Protein AF-0000000082934438 (afdb_homodimer)

pLDDT: mean 98.43, std 0.91, range [89.38, 98.94]

Solvent-accessible surface area (backbone atoms only — not comparable to full-atom values): 17931 Å² total; per-residue (Å²): 125,79,84,50,69,68,52,50,51,49,36,46,19,48,25,36,24,25,22,37,46,21,51,49,24,44,55,50,11,54,51,17,38,75,73,69,19,54,49,46,12,38,50,27,40,47,52,17,48,26,26,46,31,38,20,51,44,31,48,57,46,36,24,80,57,62,50,77,43,79,33,57,20,59,45,75,43,48,63,66,53,58,50,53,42,28,49,50,50,28,54,54,26,46,45,38,47,74,49,48,32,55,50,49,27,52,49,14,55,74,69,66,34,63,63,54,27,50,41,35,48,32,38,34,60,23,31,52,48,51,28,51,51,33,48,54,34,28,57,27,40,73,71,75,34,56,40,91,74,75,30,42,30,31,35,71,78,39,16,43,65,37,67,65,59,71,50,72,48,38,90,85,80,56,51,54,44,86,64,41,44,76,39,114,124,76,84,50,69,68,52,51,51,48,37,46,19,48,25,35,24,24,21,38,46,20,52,49,24,44,56,51,12,52,50,17,37,74,72,70,19,54,49,47,13,38,48,25,40,47,53,18,49,26,25,45,31,38,20,50,45,31,47,57,48,35,24,81,58,61,50,76,41,80,31,57,18,57,46,76,44,46,62,65,53,56,50,54,43,30,49,50,52,28,52,53,26,45,44,37,46,74,49,48,30,56,51,50,27,50,50,14,55,75,70,66,34,64,62,53,27,50,41,34,48,31,37,36,61,22,31,53,47,49,26,51,52,33,48,52,35,28,57,27,41,73,71,75,35,56,40,90,72,74,32,42,29,30,35,71,80,40,17,43,66,38,65,65,60,72,51,70,48,39,89,83,80,57,51,54,44,86,62,41,44,79,39,114

Structure (mmCIF, N/CA/C/O backbone):
data_AF-0000000082934438-model_v1
#
loop_
_entity.id
_entity.type
_entity.pdbx_description
1 polymer Rubrerythrin-2
#
loop_
_atom_site.group_PDB
_atom_site.id
_atom_site.type_symbol
_atom_site.label_atom_id
_atom_site.label_alt_id
_atom_site.label_comp_id
_atom_site.label_asym_id
_atom_site.label_entity_id
_atom_site.label_seq_id
_atom_site.pdbx_PDB_ins_code
_atom_site.Cartn_x
_atom_site.Cartn_y
_atom_site.Cartn_z
_atom_site.occupancy
_atom_site.B_iso_or_equiv
_atom_site.auth_seq_id
_atom_site.auth_comp_id
_atom_site.auth_asym_id
_atom_site.auth_atom_id
_atom_site.pdbx_PDB_model_num
ATOM 1 N N . MET A 1 1 ? -19.453 -9.867 -11.492 1 89.38 1 MET A N 1
ATOM 2 C CA . MET A 1 1 ? -18.281 -9.461 -12.242 1 89.38 1 MET A CA 1
ATOM 3 C C . MET A 1 1 ? -18.469 -8.086 -12.875 1 89.38 1 MET A C 1
ATOM 5 O O . MET A 1 1 ? -19.578 -7.75 -13.305 1 89.38 1 MET A O 1
ATOM 9 N N . VAL A 1 2 ? -17.406 -7.305 -12.852 1 97.56 2 VAL A N 1
ATOM 10 C CA . VAL A 1 2 ? -17.438 -5.98 -13.461 1 97.56 2 VAL A CA 1
ATOM 11 C C . VAL A 1 2 ? -17.5 -6.117 -14.984 1 97.56 2 VAL A C 1
ATOM 13 O O . VAL A 1 2 ? -16.672 -6.801 -15.586 1 97.56 2 VAL A O 1
ATOM 16 N N . LYS A 1 3 ? -18.438 -5.469 -15.609 1 97.5 3 LYS A N 1
ATOM 17 C CA . LYS A 1 3 ? -18.688 -5.66 -17.031 1 97.5 3 LYS A CA 1
ATOM 18 C C . LYS A 1 3 ? -18.281 -4.434 -17.828 1 97.5 3 LYS A C 1
ATOM 20 O O . LYS A 1 3 ? -18.047 -4.523 -19.047 1 97.5 3 LYS A O 1
ATOM 25 N N . ASN A 1 4 ? -18.188 -3.258 -17.188 1 98.25 4 ASN A N 1
ATOM 26 C CA . ASN A 1 4 ? -17.969 -2.008 -17.906 1 98.25 4 ASN A CA 1
ATOM 27 C C . ASN A 1 4 ? -16.531 -1.521 -17.734 1 98.25 4 ASN A C 1
ATOM 29 O O . ASN A 1 4 ? -16.031 -1.422 -16.625 1 98.25 4 ASN A O 1
ATOM 33 N N . ALA A 1 5 ? -15.93 -1.15 -18.859 1 97.62 5 ALA A N 1
ATOM 34 C CA . ALA A 1 5 ? -14.516 -0.801 -18.891 1 97.62 5 ALA A CA 1
ATOM 35 C C . ALA A 1 5 ? -14.234 0.424 -18.031 1 97.62 5 ALA A C 1
ATOM 37 O O . ALA A 1 5 ? -13.203 0.493 -17.359 1 97.62 5 ALA A O 1
ATOM 38 N N . MET A 1 6 ? -15.062 1.388 -18.109 1 98.19 6 MET A N 1
ATOM 39 C CA . MET A 1 6 ? -14.805 2.625 -17.375 1 98.19 6 MET A CA 1
ATOM 40 C C . MET A 1 6 ? -14.867 2.385 -15.875 1 98.19 6 MET A C 1
ATOM 42 O O . MET A 1 6 ? -14.039 2.914 -15.133 1 98.19 6 MET A O 1
ATOM 46 N N . THR A 1 7 ? -15.844 1.594 -15.414 1 98.75 7 THR A N 1
ATOM 47 C CA . THR A 1 7 ? -15.906 1.259 -13.992 1 98.75 7 THR A CA 1
ATOM 48 C C . THR A 1 7 ? -14.688 0.447 -13.578 1 98.75 7 THR A C 1
ATOM 50 O O . THR A 1 7 ? -14.133 0.653 -12.492 1 98.75 7 THR A O 1
ATOM 53 N N . ALA A 1 8 ? -14.242 -0.443 -14.438 1 98.75 8 ALA A N 1
ATOM 54 C CA . ALA A 1 8 ? -13.047 -1.219 -14.141 1 98.75 8 ALA A CA 1
ATOM 55 C C . ALA A 1 8 ? -11.828 -0.308 -13.984 1 98.75 8 ALA A C 1
ATOM 57 O O . ALA A 1 8 ? -11.016 -0.497 -13.07 1 98.75 8 ALA A O 1
ATOM 58 N N . ASP A 1 9 ? -11.711 0.659 -14.836 1 98.62 9 ASP A N 1
ATOM 59 C CA . ASP A 1 9 ? -10.602 1.609 -14.773 1 98.62 9 ASP A CA 1
ATOM 60 C C . ASP A 1 9 ? -10.641 2.41 -13.477 1 98.62 9 ASP A C 1
ATOM 62 O O . ASP A 1 9 ? -9.602 2.656 -12.859 1 98.62 9 ASP A O 1
ATOM 66 N N . PHE A 1 10 ? -11.844 2.811 -13.094 1 98.81 10 PHE A N 1
ATOM 67 C CA . PHE A 1 10 ? -11.977 3.602 -11.875 1 98.81 10 PHE A CA 1
ATOM 68 C C . PHE A 1 10 ? -11.664 2.762 -10.641 1 98.81 10 PHE A C 1
ATOM 70 O O . PHE A 1 10 ? -11.094 3.262 -9.672 1 98.81 10 PHE A O 1
ATOM 77 N N . LEU A 1 11 ? -12.016 1.465 -10.664 1 98.94 11 LEU A N 1
ATOM 78 C CA . LEU A 1 11 ? -11.656 0.566 -9.578 1 98.94 11 LEU A CA 1
ATOM 79 C C . LEU A 1 11 ? -10.141 0.403 -9.484 1 98.94 11 LEU A C 1
ATOM 81 O O . LEU A 1 11 ? -9.578 0.408 -8.383 1 98.94 11 LEU A O 1
ATOM 85 N N . ARG A 1 12 ? -9.492 0.281 -10.609 1 98.88 12 ARG A N 1
ATOM 86 C CA . ARG A 1 12 ? -8.039 0.152 -10.609 1 98.88 12 ARG A CA 1
ATOM 87 C C . ARG A 1 12 ? -7.375 1.429 -10.109 1 98.88 12 ARG A C 1
ATOM 89 O O . ARG A 1 12 ? -6.422 1.373 -9.32 1 98.88 12 ARG A O 1
ATOM 96 N N . SER A 1 13 ? -7.867 2.549 -10.57 1 98.88 13 SER A N 1
ATOM 97 C CA . SER A 1 13 ? -7.336 3.828 -10.117 1 98.88 13 SER A CA 1
ATOM 98 C C . SER A 1 13 ? -7.516 4 -8.609 1 98.88 13 SER A C 1
ATOM 100 O O . SER A 1 13 ? -6.605 4.457 -7.922 1 98.88 13 SER A O 1
ATOM 102 N N . ALA A 1 14 ? -8.719 3.617 -8.148 1 98.88 14 ALA A N 1
ATOM 103 C CA . ALA A 1 14 ? -9 3.697 -6.715 1 98.88 14 ALA A CA 1
ATOM 104 C C . ALA A 1 14 ? -8.094 2.758 -5.926 1 98.88 14 ALA A C 1
ATOM 106 O O . ALA A 1 14 ? -7.602 3.119 -4.852 1 98.88 14 ALA A O 1
ATOM 107 N N . TYR A 1 15 ? -7.902 1.553 -6.414 1 98.94 15 TYR A N 1
ATOM 108 C CA . TYR A 1 15 ? -6.973 0.616 -5.793 1 98.94 15 TYR A CA 1
ATOM 109 C C . TYR A 1 15 ? -5.578 1.224 -5.68 1 98.94 15 TYR A C 1
ATOM 111 O O . TYR A 1 15 ? -4.945 1.146 -4.625 1 98.94 15 TYR A O 1
ATOM 119 N N . GLY A 1 16 ? -5.113 1.849 -6.754 1 98.88 16 GLY A N 1
ATOM 120 C CA . GLY A 1 16 ? -3.814 2.504 -6.75 1 98.88 16 GLY A CA 1
ATOM 121 C C . GLY A 1 16 ? -3.721 3.637 -5.746 1 98.88 16 GLY A C 1
ATOM 122 O O . GLY A 1 16 ? -2.771 3.699 -4.961 1 98.88 16 GLY A O 1
ATOM 123 N N . GLY A 1 17 ? -4.672 4.484 -5.777 1 98.75 17 GLY A N 1
ATOM 124 C CA . GLY A 1 17 ? -4.691 5.602 -4.848 1 98.75 17 GLY A CA 1
ATOM 125 C C . GLY A 1 17 ? -4.734 5.172 -3.395 1 98.75 17 GLY A C 1
ATOM 126 O O . GLY A 1 17 ? -3.99 5.691 -2.562 1 98.75 17 GLY A O 1
ATOM 127 N N . GLU A 1 18 ? -5.629 4.184 -3.105 1 98.88 18 GLU A N 1
ATOM 128 C CA . GLU A 1 18 ? -5.742 3.684 -1.738 1 98.88 18 GLU A CA 1
ATOM 129 C C . GLU A 1 18 ? -4.449 3.02 -1.283 1 98.88 18 GLU A C 1
ATOM 131 O O . GLU A 1 18 ? -4.062 3.131 -0.118 1 98.88 18 GLU A O 1
ATOM 136 N N . SER A 1 19 ? -3.801 2.305 -2.176 1 98.88 19 SER A N 1
ATOM 137 C CA . SER A 1 19 ? -2.535 1.653 -1.856 1 98.88 19 SER A CA 1
ATOM 138 C C . SER A 1 19 ? -1.458 2.678 -1.51 1 98.88 19 SER A C 1
ATOM 140 O O . SER A 1 19 ? -0.72 2.504 -0.538 1 98.88 19 SER A O 1
ATOM 142 N N . MET A 1 20 ? -1.37 3.727 -2.289 1 98.88 20 MET A N 1
ATOM 143 C CA . MET A 1 20 ? -0.376 4.766 -2.039 1 98.88 20 MET A CA 1
ATOM 144 C C . MET A 1 20 ? -0.68 5.508 -0.742 1 98.88 20 MET A C 1
ATOM 146 O O . MET A 1 20 ? 0.234 5.867 0.003 1 98.88 20 MET A O 1
ATOM 150 N N . ALA A 1 21 ? -1.979 5.75 -0.505 1 98.88 21 ALA A N 1
ATOM 151 C CA . ALA A 1 21 ? -2.361 6.422 0.736 1 98.88 21 ALA A CA 1
ATOM 152 C C . ALA A 1 21 ? -2.002 5.57 1.95 1 98.88 21 ALA A C 1
ATOM 154 O O . ALA A 1 21 ? -1.511 6.09 2.955 1 98.88 21 ALA A O 1
ATOM 155 N N . HIS A 1 22 ? -2.295 4.312 1.865 1 98.81 22 HIS A N 1
ATOM 156 C CA . HIS A 1 22 ? -1.93 3.387 2.932 1 98.81 22 HIS A CA 1
ATOM 157 C C . HIS A 1 22 ? -0.453 3.516 3.291 1 98.81 22 HIS A C 1
ATOM 159 O O . HIS A 1 22 ? -0.107 3.674 4.465 1 98.81 22 HIS A O 1
ATOM 165 N N . MET A 1 23 ? 0.393 3.52 2.326 1 98.69 23 MET A N 1
ATOM 166 C CA . MET A 1 23 ? 1.835 3.59 2.547 1 98.69 23 MET A CA 1
ATOM 167 C C . MET A 1 23 ? 2.23 4.945 3.121 1 98.69 23 MET A C 1
ATOM 169 O O . MET A 1 23 ? 3 5.02 4.082 1 98.69 23 MET A O 1
ATOM 173 N N . ARG A 1 24 ? 1.706 5.945 2.531 1 98.69 24 ARG A N 1
ATOM 174 C CA . ARG A 1 24 ? 2.021 7.309 2.951 1 98.69 24 ARG A CA 1
ATOM 175 C C . ARG A 1 24 ? 1.64 7.535 4.41 1 98.69 24 ARG A C 1
ATOM 177 O O . ARG A 1 24 ? 2.396 8.148 5.168 1 98.69 24 ARG A O 1
ATOM 184 N N . TYR A 1 25 ? 0.498 7.023 4.773 1 98.88 25 TYR A N 1
ATOM 185 C CA . TYR A 1 25 ? 0.015 7.234 6.133 1 98.88 25 TYR A CA 1
ATOM 186 C C . TYR A 1 25 ? 0.872 6.48 7.141 1 98.88 25 TYR A C 1
ATOM 188 O O . TYR A 1 25 ? 1.088 6.953 8.258 1 98.88 25 TYR A O 1
ATOM 196 N N . LEU A 1 26 ? 1.34 5.348 6.762 1 98.69 26 LEU A N 1
ATOM 197 C CA . LEU A 1 26 ? 2.264 4.63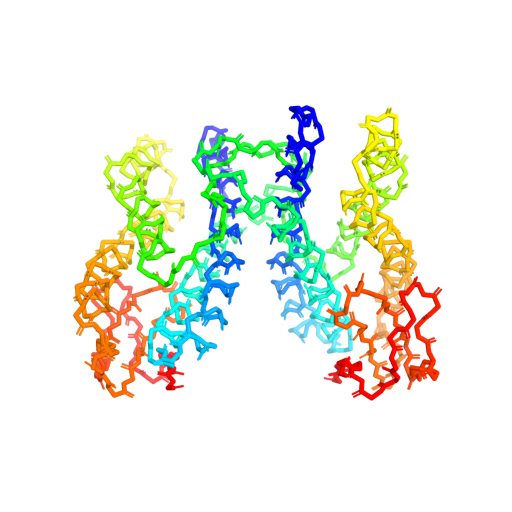7 7.641 1 98.69 26 LEU A CA 1
ATOM 198 C C . LEU A 1 26 ? 3.555 5.43 7.828 1 98.69 26 LEU A C 1
ATOM 200 O O . LEU A 1 26 ? 4.055 5.555 8.945 1 98.69 26 LEU A O 1
ATOM 204 N N . ILE A 1 27 ? 4.07 6.004 6.77 1 98.69 27 ILE A N 1
ATOM 205 C CA . ILE A 1 27 ? 5.309 6.773 6.801 1 98.69 27 ILE A CA 1
ATOM 206 C C . ILE A 1 27 ? 5.117 8.031 7.648 1 98.69 27 ILE A C 1
ATOM 208 O O . ILE A 1 27 ? 5.902 8.297 8.555 1 98.69 27 ILE A O 1
ATOM 212 N N . TRP A 1 28 ? 4.059 8.758 7.391 1 98.88 28 TRP A N 1
ATOM 213 C CA . TRP A 1 28 ? 3.779 9.992 8.117 1 98.88 28 TRP A CA 1
ATOM 214 C C . TRP A 1 28 ? 3.459 9.703 9.578 1 98.88 28 TRP A C 1
ATOM 216 O O . TRP A 1 28 ? 3.764 10.516 10.453 1 98.88 28 TRP A O 1
ATOM 226 N N . GLY A 1 29 ? 2.803 8.523 9.844 1 98.88 29 GLY A N 1
ATOM 227 C CA . GLY A 1 29 ? 2.559 8.117 11.219 1 98.88 29 GLY A CA 1
ATOM 228 C C . GLY A 1 29 ? 3.832 7.949 12.031 1 98.88 29 GLY A C 1
ATOM 229 O O . GLY A 1 29 ? 3.896 8.367 13.188 1 98.88 29 GLY A O 1
ATOM 230 N N . GLU A 1 30 ? 4.836 7.352 11.445 1 98.44 30 GLU A N 1
ATOM 231 C CA . GLU A 1 30 ? 6.121 7.188 12.117 1 98.44 30 GLU A CA 1
ATOM 232 C C . GLU A 1 30 ? 6.77 8.539 12.406 1 98.44 30 GLU A C 1
ATOM 234 O O . GLU A 1 30 ? 7.375 8.734 13.461 1 98.44 30 GLU A O 1
ATOM 239 N N . ILE A 1 31 ? 6.656 9.445 11.508 1 98.69 31 ILE A N 1
ATOM 240 C CA . ILE A 1 31 ? 7.195 10.789 11.688 1 98.69 31 ILE A CA 1
ATOM 241 C C . ILE A 1 31 ? 6.488 11.484 12.852 1 98.69 31 ILE A C 1
ATOM 243 O O . ILE A 1 31 ? 7.133 12.125 13.688 1 98.69 31 ILE A O 1
ATOM 247 N N . ALA A 1 32 ? 5.191 11.32 12.859 1 98.88 32 ALA A N 1
ATOM 248 C CA . ALA A 1 32 ? 4.426 11.922 13.945 1 98.88 32 ALA A CA 1
ATOM 249 C C . ALA A 1 32 ? 4.895 11.391 15.305 1 98.88 32 ALA A C 1
ATOM 251 O O . ALA A 1 32 ? 5.082 12.164 16.25 1 98.88 32 ALA A O 1
ATOM 252 N N . ARG A 1 33 ? 5.078 10.086 15.406 1 98.75 33 ARG A N 1
ATOM 253 C CA . ARG A 1 33 ? 5.57 9.5 16.641 1 98.75 33 ARG A CA 1
ATOM 254 C C . ARG A 1 33 ? 6.926 10.086 17.031 1 98.75 33 ARG A C 1
ATOM 256 O O . ARG A 1 33 ? 7.145 10.445 18.188 1 98.75 33 ARG A O 1
ATOM 263 N N . LYS A 1 34 ? 7.793 10.227 16.094 1 98.5 34 LYS A N 1
ATOM 264 C CA . LYS A 1 34 ? 9.141 10.734 16.344 1 98.5 34 LYS A CA 1
ATOM 265 C C . LYS A 1 34 ? 9.109 12.203 16.766 1 98.5 34 LYS A C 1
ATOM 267 O O . LYS A 1 34 ? 9.961 12.648 17.531 1 98.5 34 LYS A O 1
ATOM 272 N N . GLU A 1 35 ? 8.094 12.898 16.297 1 98.5 35 GLU A N 1
ATOM 273 C CA . GLU A 1 35 ? 8 14.328 16.578 1 98.5 35 GLU A CA 1
ATOM 274 C C . GLU A 1 35 ? 7.246 14.594 17.875 1 98.5 35 GLU A C 1
ATOM 276 O O . GLU A 1 35 ? 6.988 15.742 18.219 1 98.5 35 GLU A O 1
ATOM 281 N N . GLY A 1 36 ? 6.812 13.516 18.547 1 98.38 36 GLY A N 1
ATOM 282 C CA . GLY A 1 36 ? 6.207 13.68 19.859 1 98.38 36 GLY A CA 1
ATOM 283 C C . GLY A 1 36 ? 4.691 13.695 19.828 1 98.38 36 GLY A C 1
ATOM 284 O O . GLY A 1 36 ? 4.047 14.234 20.734 1 98.38 36 GLY A O 1
ATOM 285 N N . PHE A 1 37 ? 4.152 13.156 18.75 1 98.81 37 PHE A N 1
ATOM 286 C CA . PHE A 1 37 ? 2.707 13.031 18.609 1 98.81 37 PHE A CA 1
ATOM 287 C C . PHE A 1 37 ? 2.301 11.578 18.438 1 98.81 37 PHE A C 1
ATOM 289 O O . PHE A 1 37 ? 1.74 11.195 17.406 1 98.81 37 PHE A O 1
ATOM 296 N N . PRO A 1 38 ? 2.424 10.75 19.438 1 98.75 38 PRO A N 1
ATOM 297 C CA . PRO A 1 38 ? 2.17 9.312 19.281 1 98.75 38 PRO A CA 1
ATOM 298 C C . PRO A 1 38 ? 0.709 9.008 18.953 1 98.75 38 PRO A C 1
ATOM 300 O O . PRO A 1 38 ? 0.423 8.039 18.25 1 98.75 38 PRO A O 1
ATOM 303 N N . LYS A 1 39 ? -0.21 9.789 19.438 1 98.88 39 LYS A N 1
ATOM 304 C CA . LYS A 1 39 ? -1.616 9.547 19.125 1 98.88 39 LYS A CA 1
ATOM 305 C C . LYS A 1 39 ? -1.93 9.883 17.672 1 98.88 39 LYS A C 1
ATOM 307 O O . LYS A 1 39 ? -2.703 9.18 17.031 1 98.88 39 LYS A O 1
ATOM 312 N N . ILE A 1 40 ? -1.316 10.93 17.203 1 98.94 40 ILE A N 1
ATOM 313 C CA . ILE A 1 40 ? -1.479 11.258 15.781 1 98.94 40 ILE A CA 1
ATOM 314 C C . ILE A 1 40 ? -0.841 10.164 14.93 1 98.94 40 ILE A C 1
ATOM 316 O O . ILE A 1 40 ? -1.362 9.82 13.867 1 98.94 40 ILE A O 1
ATOM 320 N N . GLY A 1 41 ? 0.281 9.648 15.367 1 98.94 41 GLY A N 1
ATOM 321 C CA . GLY A 1 41 ? 0.849 8.484 14.703 1 98.94 41 GLY A CA 1
ATOM 322 C C . GLY A 1 41 ? -0.111 7.312 14.625 1 98.94 41 GLY A C 1
ATOM 323 O O . GLY A 1 41 ? -0.253 6.684 13.57 1 98.94 41 GLY A O 1
ATOM 324 N N . THR A 1 42 ? -0.802 7.062 15.719 1 98.88 42 THR A N 1
ATOM 325 C CA . THR A 1 42 ? -1.788 5.988 15.781 1 98.88 42 THR A CA 1
ATOM 326 C C . THR A 1 42 ? -2.949 6.262 14.828 1 98.88 42 THR A C 1
ATOM 328 O O . THR A 1 42 ? -3.461 5.348 14.18 1 98.88 42 THR A O 1
ATOM 331 N N . LEU A 1 43 ? -3.322 7.508 14.773 1 98.94 43 LEU A N 1
ATOM 332 C CA . LEU A 1 43 ? -4.398 7.879 13.867 1 98.94 43 LEU A CA 1
ATOM 333 C C . LEU A 1 43 ? -4.012 7.586 12.422 1 98.94 43 LEU A C 1
ATOM 335 O O . LEU A 1 43 ? -4.801 7.008 11.664 1 98.94 43 LEU A O 1
ATOM 339 N N . PHE A 1 44 ? -2.752 7.988 12.023 1 98.94 44 PHE A N 1
ATOM 340 C CA . PHE A 1 44 ? -2.25 7.707 10.68 1 98.94 44 PHE A CA 1
ATOM 341 C C . PHE A 1 44 ? -2.248 6.207 10.406 1 98.94 44 PHE A C 1
ATOM 343 O O . PHE A 1 44 ? -2.664 5.766 9.336 1 98.94 44 PHE A O 1
ATOM 350 N N . GLU A 1 45 ? -1.837 5.477 11.367 1 98.81 45 GLU A N 1
ATOM 351 C CA . GLU A 1 45 ? -1.787 4.027 11.219 1 98.81 45 GLU A CA 1
ATOM 352 C C . GLU A 1 45 ? -3.186 3.441 11.039 1 98.81 45 GLU A C 1
ATOM 354 O O . GLU A 1 45 ? -3.404 2.596 10.172 1 98.81 45 GLU A O 1
ATOM 359 N N . ALA A 1 46 ? -4.105 3.865 11.852 1 98.94 46 ALA A N 1
ATOM 360 C CA . ALA A 1 46 ? -5.477 3.365 11.805 1 98.94 46 ALA A CA 1
ATOM 361 C C . ALA A 1 46 ? -6.141 3.709 10.477 1 98.94 46 ALA A C 1
ATOM 363 O O . ALA A 1 46 ? -6.758 2.85 9.844 1 98.94 46 ALA A O 1
ATOM 364 N N . ILE A 1 47 ? -6.012 4.953 10.102 1 98.94 47 ILE A N 1
ATOM 365 C CA . ILE A 1 47 ? -6.613 5.359 8.836 1 98.94 47 ILE A CA 1
ATOM 366 C C . ILE A 1 47 ? -5.891 4.68 7.676 1 98.94 47 ILE A C 1
ATOM 368 O O . ILE A 1 47 ? -6.512 4.305 6.68 1 98.94 47 ILE A O 1
ATOM 372 N N . GLY A 1 48 ? -4.57 4.441 7.801 1 98.88 48 GLY A N 1
ATOM 373 C CA . GLY A 1 48 ? -3.875 3.596 6.84 1 98.88 48 GLY A CA 1
ATOM 374 C C . GLY A 1 48 ? -4.512 2.229 6.68 1 98.88 48 GLY A C 1
ATOM 375 O O . GLY A 1 48 ? -4.598 1.706 5.566 1 98.88 48 GLY A O 1
ATOM 376 N N . TYR A 1 49 ? -4.926 1.659 7.75 1 98.81 49 TYR A N 1
ATOM 377 C CA . TYR A 1 49 ? -5.613 0.376 7.691 1 98.81 49 TYR A CA 1
ATOM 378 C C . TYR A 1 49 ? -6.953 0.509 6.977 1 98.81 49 TYR A C 1
ATOM 380 O O . TYR A 1 49 ? -7.352 -0.383 6.223 1 98.81 49 TYR A O 1
ATOM 388 N N . ALA A 1 50 ? -7.664 1.574 7.273 1 98.88 50 ALA A N 1
ATOM 389 C CA . ALA A 1 50 ? -8.906 1.803 6.543 1 98.88 50 ALA A CA 1
ATOM 390 C C . ALA A 1 50 ? -8.656 1.86 5.039 1 98.88 50 ALA A C 1
ATOM 392 O O . ALA A 1 50 ? -9.461 1.353 4.25 1 98.88 50 ALA A O 1
ATOM 393 N N . GLU A 1 51 ? -7.52 2.512 4.613 1 98.94 51 GLU A N 1
ATOM 394 C CA . GLU A 1 51 ? -7.176 2.557 3.197 1 98.94 51 GLU A CA 1
ATOM 395 C C . GLU A 1 51 ? -6.902 1.159 2.648 1 98.94 51 GLU A C 1
ATOM 397 O O . GLU A 1 51 ? -7.203 0.871 1.49 1 98.94 51 GLU A O 1
ATOM 402 N N . TYR A 1 52 ? -6.273 0.342 3.424 1 98.75 52 TYR A N 1
ATOM 403 C CA . TYR A 1 52 ? -6.098 -1.054 3.037 1 98.75 52 TYR A CA 1
ATOM 404 C C . TYR A 1 52 ? -7.445 -1.729 2.807 1 98.75 52 TYR A C 1
ATOM 406 O O . TYR A 1 52 ? -7.613 -2.479 1.842 1 98.75 52 TYR A O 1
ATOM 414 N N . VAL A 1 53 ? -8.398 -1.521 3.699 1 98.88 53 VAL A N 1
ATOM 415 C CA . VAL A 1 53 ? -9.727 -2.102 3.568 1 98.88 53 VAL A CA 1
ATOM 416 C C . VAL A 1 53 ? -10.359 -1.657 2.252 1 98.88 53 VAL A C 1
ATOM 418 O O . VAL A 1 53 ? -10.938 -2.469 1.529 1 98.88 53 VAL A O 1
ATOM 421 N N . HIS A 1 54 ? -10.234 -0.379 1.93 1 98.94 54 HIS A N 1
ATOM 422 C CA . HIS A 1 54 ? -10.781 0.145 0.684 1 98.94 54 HIS A CA 1
ATOM 423 C C . HIS A 1 54 ? -10.125 -0.512 -0.526 1 98.94 54 HIS A C 1
ATOM 425 O O . HIS A 1 54 ? -10.812 -0.957 -1.446 1 98.94 54 HIS A O 1
ATOM 431 N N . ALA A 1 55 ? -8.82 -0.539 -0.498 1 98.88 55 ALA A N 1
ATOM 432 C CA . ALA A 1 55 ? -8.086 -1.154 -1.6 1 98.88 55 ALA A CA 1
ATOM 433 C C . ALA A 1 55 ? -8.484 -2.615 -1.779 1 98.88 55 ALA A C 1
ATOM 435 O O . ALA A 1 55 ? -8.68 -3.08 -2.906 1 98.88 55 ALA A O 1
ATOM 436 N N . ASN A 1 56 ? -8.586 -3.311 -0.662 1 98.75 56 ASN A N 1
ATOM 437 C CA . ASN A 1 56 ? -8.977 -4.715 -0.695 1 98.75 56 ASN A CA 1
ATOM 438 C C . ASN A 1 56 ? -10.359 -4.895 -1.316 1 98.75 56 ASN A C 1
ATOM 440 O O . ASN A 1 56 ? -10.578 -5.824 -2.094 1 98.75 56 ASN A O 1
ATOM 444 N N . ASN A 1 57 ? -11.32 -4.055 -0.928 1 98.81 57 ASN A N 1
ATOM 445 C CA . ASN A 1 57 ? -12.664 -4.109 -1.503 1 98.81 57 ASN A CA 1
ATOM 446 C C . ASN A 1 57 ? -12.633 -3.906 -3.016 1 98.81 57 ASN A C 1
ATOM 448 O O . ASN A 1 57 ? -13.273 -4.652 -3.758 1 98.81 57 ASN A O 1
ATOM 452 N N . HIS A 1 58 ? -11.891 -2.871 -3.436 1 98.94 58 HIS A N 1
ATOM 453 C CA . HIS A 1 58 ? -11.797 -2.596 -4.863 1 98.94 58 HIS A CA 1
ATOM 454 C C . HIS A 1 58 ? -11.172 -3.771 -5.613 1 98.94 58 HIS A C 1
ATOM 456 O O . HIS A 1 58 ? -11.656 -4.16 -6.676 1 98.94 58 HIS A O 1
ATOM 462 N N . PHE A 1 59 ? -10.094 -4.309 -5.066 1 98.88 59 PHE A N 1
ATOM 463 C CA . PHE A 1 59 ? -9.391 -5.434 -5.668 1 98.88 59 PHE A CA 1
ATOM 464 C C . PHE A 1 59 ? -10.305 -6.645 -5.797 1 98.88 59 PHE A C 1
ATOM 466 O O . PHE A 1 59 ? -10.297 -7.332 -6.816 1 98.88 59 PHE A O 1
ATOM 473 N N . ASN A 1 60 ? -11.109 -6.895 -4.797 1 98.56 60 ASN A N 1
ATOM 474 C CA . ASN A 1 60 ? -12.008 -8.047 -4.797 1 98.56 60 ASN A CA 1
ATOM 475 C C . ASN A 1 60 ? -13.125 -7.883 -5.828 1 98.56 60 ASN A C 1
ATOM 477 O O . ASN A 1 60 ? -13.562 -8.859 -6.434 1 98.56 60 ASN A O 1
ATOM 481 N N . VAL A 1 61 ? -13.609 -6.672 -5.965 1 98.75 61 VAL A N 1
ATOM 482 C CA . VAL A 1 61 ? -14.625 -6.426 -6.984 1 98.75 61 VAL A CA 1
ATOM 483 C C . VAL A 1 61 ? -14.047 -6.723 -8.367 1 98.75 61 VAL A C 1
ATOM 485 O O . VAL A 1 61 ? -14.766 -7.203 -9.25 1 98.75 61 VAL A O 1
ATOM 488 N N . LEU A 1 62 ? -12.719 -6.531 -8.539 1 98.62 62 LEU A N 1
ATOM 489 C CA . LEU A 1 62 ? -12.023 -6.719 -9.812 1 98.62 62 LEU A CA 1
ATOM 490 C C . LEU A 1 62 ? -11.523 -8.156 -9.953 1 98.62 62 LEU A C 1
ATOM 492 O O . LEU A 1 62 ? -10.719 -8.453 -10.836 1 98.62 62 LEU A O 1
ATOM 496 N N . LYS A 1 63 ? -11.938 -9.125 -9.172 1 97.88 63 LYS A N 1
ATOM 497 C CA . LYS A 1 63 ? -11.32 -10.438 -8.992 1 97.88 63 LYS A CA 1
ATOM 498 C C . LYS A 1 63 ? -11.266 -11.203 -10.312 1 97.88 63 LYS A C 1
ATOM 500 O O . LYS A 1 63 ? -10.359 -12.008 -10.523 1 97.88 63 LYS A O 1
ATOM 505 N N . GLU A 1 64 ? -12.203 -10.898 -11.234 1 97.31 64 GLU A N 1
ATOM 506 C CA . GLU A 1 64 ? -12.25 -11.633 -12.492 1 97.31 64 GLU A CA 1
ATOM 507 C C . GLU A 1 64 ? -11.586 -10.844 -13.617 1 97.31 64 GLU A C 1
ATOM 509 O O . GLU A 1 64 ? -11.484 -11.328 -14.75 1 97.31 64 GLU A O 1
ATOM 514 N N . GLN A 1 65 ? -11.289 -9.625 -13.32 1 95.94 65 GLN A N 1
ATOM 515 C CA . GLN A 1 65 ? -10.578 -8.797 -14.281 1 95.94 65 GLN A CA 1
ATOM 516 C C . GLN A 1 65 ? -9.07 -9.016 -14.188 1 95.94 65 GLN A C 1
ATOM 518 O O . GLN A 1 65 ? -8.328 -8.117 -13.773 1 95.94 65 GLN A O 1
ATOM 523 N N . LYS A 1 66 ? -8.609 -10.141 -14.68 1 96.94 66 LYS A N 1
ATOM 524 C CA . LYS A 1 66 ? -7.211 -10.547 -14.57 1 96.94 66 LYS A CA 1
ATOM 525 C C . LYS A 1 66 ? -6.352 -9.867 -15.633 1 96.94 66 LYS A C 1
ATOM 527 O O . LYS A 1 66 ? -6.793 -9.695 -16.766 1 96.94 66 LYS A O 1
ATOM 532 N N . GLY A 1 67 ? -5.113 -9.477 -15.219 1 96.5 67 GLY A N 1
ATOM 533 C CA . GLY A 1 67 ? -4.184 -8.906 -16.188 1 96.5 67 GLY A CA 1
ATOM 534 C C . GLY A 1 67 ? -3.293 -7.832 -15.586 1 96.5 67 GLY A C 1
ATOM 535 O O . GLY A 1 67 ? -3.396 -7.523 -14.398 1 96.5 67 GLY A O 1
ATOM 536 N N . ASP A 1 68 ? -2.41 -7.367 -16.359 1 96.56 68 ASP A N 1
ATOM 537 C CA . ASP A 1 68 ? -1.5 -6.277 -16.031 1 96.56 68 ASP A CA 1
ATOM 538 C C . ASP A 1 68 ? -1.959 -4.965 -16.656 1 96.56 68 ASP A C 1
ATOM 540 O O . ASP A 1 68 ? -2.279 -4.922 -17.844 1 96.56 68 ASP A O 1
ATOM 544 N N . TYR A 1 69 ? -2.002 -3.922 -15.93 1 97.62 69 TYR A N 1
ATOM 545 C CA . TYR A 1 69 ? -2.498 -2.635 -16.406 1 97.62 69 TYR A CA 1
ATOM 546 C C . TYR A 1 69 ? -1.598 -1.497 -15.938 1 97.62 69 TYR A C 1
ATOM 548 O O . TYR A 1 69 ? -0.996 -1.575 -14.859 1 97.62 69 TYR A O 1
ATOM 556 N N . THR A 1 70 ? -1.47 -0.521 -16.75 1 97.75 70 THR A N 1
ATOM 557 C CA . THR A 1 70 ? -0.994 0.762 -16.25 1 97.75 70 THR A CA 1
ATOM 558 C C . THR A 1 70 ? -2.109 1.503 -15.516 1 97.75 70 THR A C 1
ATOM 560 O O . THR A 1 70 ? -3.186 1.723 -16.078 1 97.75 70 THR A O 1
ATOM 563 N N . VAL A 1 71 ? -1.859 1.88 -14.32 1 98.62 71 VAL A N 1
ATOM 564 C CA . VAL A 1 71 ? -2.869 2.463 -13.445 1 98.62 71 VAL A CA 1
ATOM 565 C C . VAL A 1 71 ? -2.51 3.914 -13.141 1 98.62 71 VAL A C 1
ATOM 567 O O . VAL A 1 71 ? -1.585 4.18 -12.367 1 98.62 71 VAL A O 1
ATOM 570 N N . PRO A 1 72 ? -3.219 4.836 -13.688 1 98.5 72 PRO A N 1
ATOM 571 C CA . PRO A 1 72 ? -3.084 6.211 -13.211 1 98.5 72 PRO A CA 1
ATOM 572 C C . PRO A 1 72 ? -3.869 6.469 -11.93 1 98.5 72 PRO A C 1
ATOM 574 O O . PRO A 1 72 ? -5.062 6.168 -11.859 1 98.5 72 PRO A O 1
ATOM 577 N N . ALA A 1 73 ? -3.227 6.934 -10.945 1 98.25 73 ALA A N 1
ATOM 578 C CA . ALA A 1 73 ? -3.867 7.234 -9.664 1 98.25 73 ALA A CA 1
ATOM 579 C C . ALA A 1 73 ? -3.244 8.469 -9.016 1 98.25 73 ALA A C 1
ATOM 581 O O . ALA A 1 73 ? -2.061 8.75 -9.211 1 98.25 73 ALA A O 1
ATOM 582 N N . GLY A 1 74 ? -4.035 9.203 -8.312 1 96.62 74 GLY A N 1
ATOM 583 C CA . GLY A 1 74 ? -3.51 10.359 -7.609 1 96.62 74 GLY A CA 1
ATOM 584 C C . GLY A 1 74 ? -2.732 10 -6.359 1 96.62 74 GLY A C 1
ATOM 585 O O . GLY A 1 74 ? -3.094 9.062 -5.645 1 96.62 74 GLY A O 1
ATOM 586 N N . GLY A 1 75 ? -1.702 10.734 -6.062 1 97 75 GLY A N 1
ATOM 587 C CA . GLY A 1 75 ? -0.909 10.555 -4.855 1 97 75 GLY A CA 1
ATOM 588 C C . GLY A 1 75 ? -0.287 11.844 -4.355 1 97 75 GLY A C 1
ATOM 589 O O . GLY A 1 75 ? 0.201 12.656 -5.152 1 97 75 GLY A O 1
ATOM 590 N N . VAL A 1 76 ? -0.36 12.023 -3.076 1 98.06 76 VAL A N 1
ATOM 591 C CA . VAL A 1 76 ? 0.299 13.148 -2.418 1 98.06 76 VAL A CA 1
ATOM 592 C C . VAL A 1 76 ? 1.711 12.75 -1.998 1 98.06 76 VAL A C 1
ATOM 594 O O . VAL A 1 76 ? 1.917 11.656 -1.452 1 98.06 76 VAL A O 1
ATOM 597 N N . PHE A 1 77 ? 2.654 13.641 -2.281 1 98.31 77 PHE A N 1
ATOM 598 C CA . PHE A 1 77 ? 4.043 13.312 -1.982 1 98.31 77 PHE A CA 1
ATOM 599 C C . PHE A 1 77 ? 4.684 14.406 -1.129 1 98.31 77 PHE A C 1
ATOM 601 O O . PHE A 1 77 ? 4.184 15.531 -1.075 1 98.31 77 PHE A O 1
ATOM 608 N N . GLY A 1 78 ? 5.809 13.969 -0.488 1 97.75 78 GLY A N 1
ATOM 609 C CA . GLY A 1 78 ? 6.582 14.859 0.353 1 97.75 78 GLY A CA 1
ATOM 610 C C . GLY A 1 78 ? 6.602 14.445 1.812 1 97.75 78 GLY A C 1
ATOM 611 O O . GLY A 1 78 ? 5.746 13.68 2.256 1 97.75 78 GLY A O 1
ATOM 612 N N . ILE A 1 79 ? 7.586 14.828 2.525 1 98.38 79 ILE A N 1
ATOM 613 C CA . ILE A 1 79 ? 7.699 14.664 3.971 1 98.38 79 ILE A CA 1
ATOM 614 C C . ILE A 1 79 ? 7.934 16.016 4.629 1 98.38 79 ILE A C 1
ATOM 616 O O . ILE A 1 79 ? 8.797 16.797 4.191 1 98.38 79 ILE A O 1
ATOM 620 N N . GLY A 1 80 ? 7.094 16.438 5.492 1 98.31 80 GLY A N 1
ATOM 621 C CA . GLY A 1 80 ? 7.223 17.641 6.305 1 98.31 80 GLY A CA 1
ATOM 622 C C . GLY A 1 80 ? 6.953 17.391 7.777 1 98.31 80 GLY A C 1
ATOM 623 O O . GLY A 1 80 ? 7.105 16.266 8.266 1 98.31 80 GLY A O 1
ATOM 624 N N . SER A 1 81 ? 6.719 18.438 8.539 1 98.62 81 SER A N 1
ATOM 625 C CA . SER A 1 81 ? 6.277 18.297 9.922 1 98.62 81 SER A CA 1
ATOM 626 C C . SER A 1 81 ? 4.953 17.547 10.008 1 98.62 81 SER A C 1
ATOM 628 O O . SER A 1 81 ? 4.25 17.406 9 1 98.62 81 SER A O 1
ATOM 630 N N . THR A 1 82 ? 4.66 17.094 11.18 1 98.88 82 THR A N 1
ATOM 631 C CA . THR A 1 82 ? 3.383 16.422 11.391 1 98.88 82 THR A CA 1
ATOM 632 C C . THR A 1 82 ? 2.223 17.297 10.945 1 98.88 82 THR A C 1
ATOM 634 O O . THR A 1 82 ? 1.281 16.828 10.312 1 98.88 82 THR A O 1
ATOM 637 N N . VAL A 1 83 ? 2.293 18.594 11.18 1 98.88 83 VAL A N 1
ATOM 638 C CA . VAL A 1 83 ? 1.252 19.531 10.773 1 98.88 83 VAL A CA 1
ATOM 639 C C . VAL A 1 83 ? 1.138 19.547 9.25 1 98.88 83 VAL A C 1
ATOM 641 O O . VAL A 1 83 ? 0.033 19.5 8.703 1 98.88 83 VAL A O 1
ATOM 644 N N . GLU A 1 84 ? 2.264 19.578 8.594 1 98.75 84 GLU A N 1
ATOM 645 C CA . GLU A 1 84 ? 2.279 19.609 7.133 1 98.75 84 GLU A CA 1
ATOM 646 C C . GLU A 1 84 ? 1.788 18.281 6.559 1 98.75 84 GLU A C 1
ATOM 648 O O . GLU A 1 84 ? 1.062 18.266 5.562 1 98.75 84 GLU A O 1
ATOM 653 N N . ASN A 1 85 ? 2.234 17.203 7.137 1 98.88 85 ASN A N 1
ATOM 654 C CA . ASN A 1 85 ? 1.81 15.898 6.664 1 98.88 85 ASN A CA 1
ATOM 655 C C . ASN A 1 85 ? 0.305 15.695 6.828 1 98.88 85 ASN A C 1
ATOM 657 O O . ASN A 1 85 ? -0.353 15.141 5.949 1 98.88 85 ASN A O 1
ATOM 661 N N . LEU A 1 86 ? -0.256 16.172 7.922 1 98.94 86 LEU A N 1
ATOM 662 C CA . LEU A 1 86 ? -1.7 16.141 8.125 1 98.94 86 LEU A CA 1
ATOM 663 C C . LEU A 1 86 ? -2.418 16.953 7.051 1 98.94 86 LEU A C 1
ATOM 665 O O . LEU A 1 86 ? -3.475 16.547 6.562 1 98.94 86 LEU A O 1
ATOM 669 N N . GLN A 1 87 ? -1.825 18.078 6.68 1 98.81 87 GLN A N 1
ATOM 670 C CA . GLN A 1 87 ? -2.422 18.859 5.598 1 98.81 87 GLN A CA 1
ATOM 671 C C . GLN A 1 87 ? -2.455 18.062 4.297 1 98.81 87 GLN A C 1
ATOM 673 O O . GLN A 1 87 ? -3.432 18.125 3.551 1 98.81 87 GLN A O 1
ATOM 678 N N . GLY A 1 88 ? -1.375 17.391 4.02 1 98.56 88 GLY A N 1
ATOM 679 C CA . GLY A 1 88 ? -1.384 16.5 2.873 1 98.56 88 GLY A CA 1
ATOM 680 C C . GLY A 1 88 ? -2.492 15.461 2.932 1 98.56 88 GLY A C 1
ATOM 681 O O . GLY A 1 88 ? -3.148 15.195 1.925 1 98.56 88 GLY A O 1
ATOM 682 N N . GLY A 1 89 ? -2.65 14.797 4.145 1 98.69 89 GLY A N 1
ATOM 683 C CA . GLY A 1 89 ? -3.748 13.867 4.34 1 98.69 89 GLY A CA 1
ATOM 684 C C . GLY A 1 89 ? -5.109 14.484 4.094 1 98.69 89 GLY A C 1
ATOM 685 O O . GLY A 1 89 ? -5.949 13.906 3.404 1 98.69 89 GLY A O 1
ATOM 686 N N . ILE A 1 90 ? -5.309 15.688 4.629 1 98.75 90 ILE A N 1
ATOM 687 C CA . ILE A 1 90 ? -6.562 16.422 4.465 1 98.75 90 ILE A CA 1
ATOM 688 C C . ILE A 1 90 ? -6.824 16.672 2.98 1 98.75 90 ILE A C 1
ATOM 690 O O . ILE A 1 90 ? -7.922 16.406 2.486 1 98.75 90 ILE A O 1
ATOM 694 N N . ASP A 1 91 ? -5.828 17.141 2.238 1 98.06 91 ASP A N 1
ATOM 695 C CA . ASP A 1 91 ? -5.969 17.438 0.815 1 98.06 91 ASP A CA 1
ATOM 696 C C . ASP A 1 91 ? -6.371 16.188 0.035 1 98.06 91 ASP A C 1
ATOM 698 O O . ASP A 1 91 ? -7.27 16.234 -0.809 1 98.06 91 ASP A O 1
ATOM 702 N N . GLY A 1 92 ? -5.684 15.125 0.3 1 97.75 92 GLY A N 1
ATOM 703 C CA . GLY A 1 92 ? -6.008 13.867 -0.36 1 97.75 92 GLY A CA 1
ATOM 704 C C . GLY A 1 92 ? -7.414 13.391 -0.063 1 97.75 92 GLY A C 1
ATOM 705 O O . GLY A 1 92 ? -8.156 13.016 -0.976 1 97.75 92 GLY A O 1
ATOM 706 N N . GLU A 1 93 ? -7.766 13.414 1.217 1 98.62 93 GLU A N 1
ATOM 707 C CA . GLU A 1 93 ? -9.094 12.953 1.613 1 98.62 93 GLU A CA 1
ATOM 708 C C . GLU A 1 93 ? -10.188 13.82 0.991 1 98.62 93 GLU A C 1
ATOM 710 O O . GLU A 1 93 ? -11.219 13.312 0.557 1 98.62 93 GLU A O 1
ATOM 715 N N . LEU A 1 94 ? -10.016 15.117 0.982 1 98.19 94 LEU A N 1
ATOM 716 C CA . LEU A 1 94 ? -11.016 16.031 0.436 1 98.19 94 LEU A CA 1
ATOM 717 C C . LEU A 1 94 ? -11.164 15.828 -1.069 1 98.19 94 LEU A C 1
ATOM 719 O O . LEU A 1 94 ? -12.273 15.93 -1.606 1 98.19 94 LEU A O 1
ATOM 723 N N . HIS A 1 95 ? -10.062 15.594 -1.749 1 97.88 95 HIS A N 1
ATOM 724 C CA . HIS A 1 95 ? -10.156 15.258 -3.166 1 97.88 95 HIS A CA 1
ATOM 725 C C . HIS A 1 95 ? -11.023 14.023 -3.383 1 97.88 95 HIS A C 1
ATOM 727 O O . HIS A 1 95 ? -11.867 14.008 -4.285 1 97.88 95 HIS A O 1
ATOM 733 N N . GLU A 1 96 ? -10.844 12.992 -2.559 1 98.31 96 GLU A N 1
ATOM 734 C CA . GLU A 1 96 ? -11.602 11.75 -2.68 1 98.31 96 GLU A CA 1
ATOM 735 C C . GLU A 1 96 ? -13.078 11.977 -2.381 1 98.31 96 GLU A C 1
ATOM 737 O O . GLU A 1 96 ? -13.945 11.383 -3.031 1 98.31 96 GLU A O 1
ATOM 742 N N . VAL A 1 97 ? -13.375 12.859 -1.456 1 98.5 97 VAL A N 1
ATOM 743 C CA . VAL A 1 97 ? -14.734 13.078 -0.986 1 98.5 97 VAL A CA 1
ATOM 744 C C . VAL A 1 97 ? -15.477 13.992 -1.961 1 98.5 97 VAL A C 1
ATOM 746 O O . VAL A 1 97 ? -16.656 13.781 -2.238 1 98.5 97 VAL A O 1
ATOM 749 N N . GLU A 1 98 ? -14.766 14.953 -2.502 1 98.38 98 GLU A N 1
ATOM 750 C CA . GLU A 1 98 ? -15.453 16.016 -3.227 1 98.38 98 GLU A CA 1
ATOM 751 C C . GLU A 1 98 ? -15.391 15.797 -4.734 1 98.38 98 GLU A C 1
ATOM 753 O O . GLU A 1 98 ? -16.188 16.359 -5.488 1 98.38 98 GLU A O 1
ATOM 758 N N . GLN A 1 99 ? -14.453 14.977 -5.172 1 98.06 99 GLN A N 1
ATOM 759 C CA . GLN A 1 99 ? -14.25 14.844 -6.609 1 98.06 99 GLN A CA 1
ATOM 760 C C . GLN A 1 99 ? -14.258 13.383 -7.039 1 98.06 99 GLN A C 1
ATOM 762 O O . GLN A 1 99 ? -15.141 12.953 -7.785 1 98.06 99 GLN A O 1
ATOM 767 N N . MET A 1 100 ? -13.414 12.586 -6.496 1 98.19 100 MET A N 1
ATOM 768 C CA . MET A 1 100 ? -13.086 11.273 -7.039 1 98.19 100 MET A CA 1
ATOM 769 C C . MET A 1 100 ? -14.227 10.289 -6.805 1 98.19 100 MET A C 1
ATOM 771 O O . MET A 1 100 ? -14.852 9.82 -7.758 1 98.19 100 MET A O 1
ATOM 775 N N . TYR A 1 101 ? -14.523 10.008 -5.551 1 98.75 101 TYR A N 1
ATOM 776 C CA . TYR A 1 101 ? -15.445 8.922 -5.254 1 98.75 101 TYR A CA 1
ATOM 777 C C . TYR A 1 101 ? -16.859 9.289 -5.688 1 98.75 101 TYR A C 1
ATOM 779 O O . TYR A 1 101 ? -17.625 8.422 -6.137 1 98.75 101 TYR A O 1
ATOM 787 N N . PRO A 1 102 ? -17.312 10.602 -5.527 1 98.75 102 PRO A N 1
ATOM 788 C CA . PRO A 1 102 ? -18.641 10.914 -6.074 1 98.75 102 PRO A CA 1
ATOM 789 C C . PRO A 1 102 ? -18.75 10.602 -7.566 1 98.75 102 PRO A C 1
ATOM 791 O O . PRO A 1 102 ? -19.766 10.055 -8.008 1 98.75 102 PRO A O 1
ATOM 794 N N . VAL A 1 103 ? -17.703 10.867 -8.359 1 98.75 103 VAL A N 1
ATOM 795 C CA . VAL A 1 103 ? -17.719 10.594 -9.797 1 98.75 103 VAL A CA 1
ATOM 796 C C . VAL A 1 103 ? -17.703 9.086 -10.031 1 98.75 103 VAL A C 1
ATOM 798 O O . VAL A 1 103 ? -18.469 8.578 -10.852 1 98.75 103 VAL A O 1
ATOM 801 N N . TYR A 1 104 ? -16.844 8.375 -9.312 1 98.88 104 TYR A N 1
ATOM 802 C CA . TYR A 1 104 ? -16.734 6.93 -9.469 1 98.88 104 TYR A CA 1
ATOM 803 C C . TYR A 1 104 ? -18.047 6.246 -9.094 1 98.88 104 TYR A C 1
ATOM 805 O O . TYR A 1 104 ? -18.5 5.324 -9.781 1 98.88 104 TYR A O 1
ATOM 813 N N . LEU A 1 105 ? -18.609 6.727 -7.988 1 98.69 105 LEU A N 1
ATOM 814 C CA . LEU A 1 105 ? -19.875 6.172 -7.508 1 98.69 105 LEU A CA 1
ATOM 815 C C . LEU A 1 105 ? -20.984 6.387 -8.523 1 98.69 105 LEU A C 1
ATOM 817 O O . LEU A 1 105 ? -21.734 5.461 -8.836 1 98.69 105 LEU A O 1
ATOM 821 N N . GLN A 1 106 ? -21.125 7.551 -9.086 1 98.69 106 GLN A N 1
ATOM 822 C CA . GLN A 1 106 ? -22.141 7.859 -10.07 1 98.69 106 GLN A CA 1
ATOM 823 C C . GLN A 1 106 ? -21.969 7.027 -11.336 1 98.69 106 GLN A C 1
ATOM 825 O O . GLN A 1 106 ? -22.938 6.59 -11.945 1 98.69 106 GLN A O 1
ATOM 830 N N . THR A 1 107 ? -20.719 6.84 -11.781 1 98.81 107 THR A N 1
ATOM 831 C CA . THR A 1 107 ? -20.422 6.027 -12.961 1 98.81 107 THR A CA 1
ATOM 832 C C . THR A 1 107 ? -20.859 4.582 -12.734 1 98.81 107 THR A C 1
ATOM 834 O O . THR A 1 107 ? -21.5 3.982 -13.602 1 98.81 107 THR A O 1
ATOM 837 N N . ALA A 1 108 ? -20.5 4.055 -11.562 1 98.75 108 ALA A N 1
ATOM 838 C CA . ALA A 1 108 ? -20.859 2.674 -11.25 1 98.75 108 ALA A CA 1
ATOM 839 C C . ALA A 1 108 ? -22.375 2.5 -11.203 1 98.75 108 ALA A C 1
ATOM 841 O O . ALA A 1 108 ? -22.891 1.479 -11.648 1 98.75 108 ALA A O 1
ATOM 842 N N . GLU A 1 109 ? -23.031 3.533 -10.656 1 98.56 109 GLU A N 1
ATOM 843 C CA . GLU A 1 109 ? -24.5 3.51 -10.625 1 98.56 109 GLU A CA 1
ATOM 844 C C . GLU A 1 109 ? -25.078 3.566 -12.039 1 98.56 109 GLU A C 1
ATOM 846 O O . GLU A 1 109 ? -25.969 2.779 -12.383 1 98.56 109 GLU A O 1
ATOM 851 N N . PHE A 1 110 ? -24.609 4.441 -12.844 1 98.75 110 PHE A N 1
ATOM 852 C CA . PHE A 1 110 ? -25.078 4.633 -14.211 1 98.75 110 PHE A CA 1
ATOM 853 C C . PHE A 1 110 ? -24.906 3.355 -15.023 1 98.75 110 PHE A C 1
ATOM 855 O O . PHE A 1 110 ? -25.797 2.994 -15.805 1 98.75 110 PHE A O 1
ATOM 862 N N . GLN A 1 111 ? -23.812 2.631 -14.734 1 98.75 111 GLN A N 1
ATOM 863 C CA . GLN A 1 111 ? -23.484 1.46 -15.539 1 98.75 111 GLN A CA 1
ATOM 864 C C . GLN A 1 111 ? -24 0.182 -14.891 1 98.75 111 GLN A C 1
ATOM 866 O O . GLN A 1 111 ? -23.781 -0.917 -15.398 1 98.75 111 GLN A O 1
ATOM 871 N N . GLY A 1 112 ? -24.641 0.302 -13.773 1 98.5 112 GLY A N 1
ATOM 872 C CA . GLY A 1 112 ? -25.281 -0.83 -13.125 1 98.5 112 GLY A CA 1
ATOM 873 C C . GLY A 1 112 ? -24.297 -1.783 -12.477 1 98.5 112 GLY A C 1
ATOM 874 O O . GLY A 1 112 ? -24.531 -2.994 -12.438 1 98.5 112 GLY A O 1
ATOM 875 N N . GLU A 1 113 ? -23.156 -1.311 -12.078 1 98.62 113 GLU A N 1
ATOM 876 C CA . GLU A 1 113 ? -22.125 -2.113 -11.438 1 98.62 113 GLU A CA 1
ATOM 877 C C . GLU A 1 113 ? -22.297 -2.121 -9.922 1 98.62 113 GLU A C 1
ATOM 879 O O . GLU A 1 113 ? -21.641 -1.348 -9.219 1 98.62 113 GLU A O 1
ATOM 884 N N . LYS A 1 114 ? -22.984 -3.066 -9.367 1 98.56 114 LYS A N 1
ATOM 885 C CA . LYS A 1 114 ? -23.438 -3.055 -7.973 1 98.56 114 LYS A CA 1
ATOM 886 C C . LYS A 1 114 ? -22.25 -3.25 -7.023 1 98.56 114 LYS A C 1
ATOM 888 O O . LYS A 1 114 ? -22.203 -2.625 -5.961 1 98.56 114 LYS A O 1
ATOM 893 N N . GLY A 1 115 ? -21.359 -4.18 -7.328 1 98.69 115 GLY A N 1
ATOM 894 C CA . GLY A 1 115 ? -20.203 -4.387 -6.484 1 98.69 115 GLY A CA 1
ATOM 895 C C . GLY A 1 115 ? -19.312 -3.154 -6.367 1 98.69 115 GLY A C 1
ATOM 896 O O . GLY A 1 115 ? -18.891 -2.791 -5.27 1 98.69 115 GLY A O 1
ATOM 897 N N . ALA A 1 116 ? -19.125 -2.545 -7.531 1 98.88 116 ALA A N 1
ATOM 898 C CA . ALA A 1 116 ? -18.312 -1.323 -7.539 1 98.88 116 ALA A CA 1
ATOM 899 C C . ALA A 1 116 ? -19.016 -0.202 -6.781 1 98.88 116 ALA A C 1
ATOM 901 O O . ALA A 1 116 ? -18.391 0.541 -6.027 1 98.88 116 ALA A O 1
ATOM 902 N N . LYS A 1 117 ? -20.312 -0.06 -7.02 1 98.81 117 LYS A N 1
ATOM 903 C CA . LYS A 1 117 ? -21.094 0.956 -6.316 1 98.81 117 LYS A CA 1
ATOM 904 C C . LYS A 1 117 ? -20.938 0.82 -4.805 1 98.81 117 LYS A C 1
ATOM 906 O O . LYS A 1 117 ? -20.703 1.81 -4.109 1 98.81 117 LYS A O 1
ATOM 911 N N . ARG A 1 118 ? -21.031 -0.365 -4.316 1 98.75 118 ARG A N 1
ATOM 912 C CA . ARG A 1 118 ? -20.906 -0.623 -2.887 1 98.75 118 ARG A CA 1
ATOM 913 C C . ARG A 1 118 ? -19.5 -0.282 -2.391 1 98.75 118 ARG A C 1
ATOM 915 O O . ARG A 1 118 ? -19.344 0.37 -1.356 1 98.75 118 ARG A O 1
ATOM 922 N N . SER A 1 119 ? -18.531 -0.744 -3.1 1 98.81 119 SER A N 1
ATOM 923 C CA . SER A 1 119 ? -17.141 -0.518 -2.697 1 98.81 119 SER A CA 1
ATOM 924 C C . SER A 1 119 ? -16.812 0.971 -2.658 1 98.81 119 SER A C 1
ATOM 926 O O . SER A 1 119 ? -16.188 1.448 -1.714 1 98.81 119 SER A O 1
ATOM 928 N N . PHE A 1 120 ? -17.25 1.748 -3.709 1 98.94 120 PHE A N 1
ATOM 929 C CA . PHE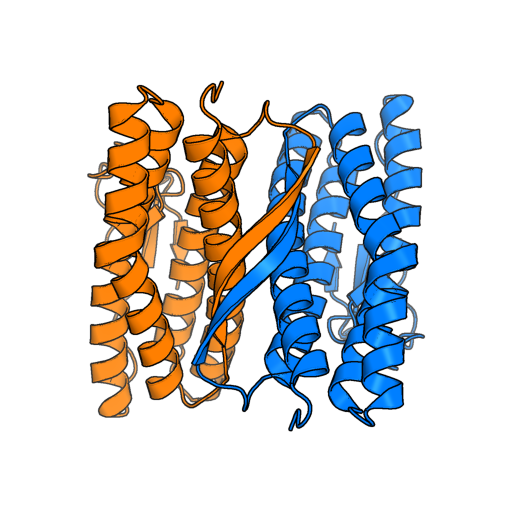 A 1 120 ? -17.016 3.188 -3.752 1 98.94 120 PHE A CA 1
ATOM 930 C C . PHE A 1 120 ? -17.766 3.891 -2.631 1 98.94 120 PHE A C 1
ATOM 932 O O . PHE A 1 120 ? -17.266 4.844 -2.035 1 98.94 120 PHE A O 1
ATOM 939 N N . HIS A 1 121 ? -18.984 3.445 -2.379 1 98.81 121 HIS A N 1
ATOM 940 C CA . HIS A 1 121 ? -19.797 4.035 -1.313 1 98.81 121 HIS A CA 1
ATOM 941 C C . HIS A 1 121 ? -19.125 3.842 0.046 1 98.81 121 HIS A C 1
ATOM 943 O O . HIS A 1 121 ? -19.062 4.777 0.85 1 98.81 121 HIS A O 1
ATOM 949 N N . TYR A 1 122 ? -18.672 2.617 0.317 1 98.88 122 TYR A N 1
ATOM 950 C CA . TYR A 1 122 ? -17.953 2.34 1.563 1 98.88 122 TYR A CA 1
ATOM 951 C C . TYR A 1 122 ? -16.781 3.295 1.75 1 98.88 122 TYR A C 1
ATOM 953 O O . TYR A 1 122 ? -16.641 3.918 2.805 1 98.88 122 TYR A O 1
ATOM 961 N N . ALA A 1 123 ? -15.977 3.426 0.711 1 98.88 123 ALA A N 1
ATOM 962 C CA . ALA A 1 123 ? -14.805 4.293 0.794 1 98.88 123 ALA A CA 1
ATOM 963 C C . ALA A 1 123 ? -15.211 5.746 1.013 1 98.88 123 ALA A C 1
ATOM 965 O O . ALA A 1 123 ? -14.656 6.43 1.876 1 98.88 123 ALA A O 1
ATOM 966 N N . LEU A 1 124 ? -16.172 6.223 0.23 1 98.81 124 LEU A N 1
ATOM 967 C CA . LEU A 1 124 ? -16.609 7.609 0.312 1 98.81 124 LEU A CA 1
ATOM 968 C C . LEU A 1 124 ? -17.031 7.961 1.735 1 98.81 124 LEU A C 1
ATOM 970 O O . LEU A 1 124 ? -16.656 9.008 2.26 1 98.81 124 LEU A O 1
ATOM 974 N N . GLU A 1 125 ? -17.781 7.113 2.379 1 98.69 125 GLU A N 1
ATOM 975 C CA . GLU A 1 125 ? -18.281 7.371 3.729 1 98.69 125 GLU A CA 1
ATOM 976 C C . GLU A 1 125 ? -17.125 7.426 4.734 1 98.69 125 GLU A C 1
ATOM 978 O O . GLU A 1 125 ? -17.125 8.273 5.633 1 98.69 125 GLU A O 1
ATOM 983 N N . ALA A 1 126 ? -16.203 6.562 4.578 1 98.69 126 ALA A N 1
ATOM 984 C CA . ALA A 1 126 ? -15.039 6.547 5.473 1 98.69 126 ALA A CA 1
ATOM 985 C C . ALA A 1 126 ? -14.172 7.781 5.266 1 98.69 126 ALA A C 1
ATOM 987 O O . ALA A 1 126 ? -13.672 8.367 6.23 1 98.69 126 ALA A O 1
ATOM 988 N N . GLU A 1 127 ? -13.977 8.156 3.932 1 98.81 127 GLU A N 1
ATOM 989 C CA . GLU A 1 127 ? -13.078 9.258 3.615 1 98.81 127 GLU A CA 1
ATOM 990 C C . GLU A 1 127 ? -13.578 10.57 4.223 1 98.81 127 GLU A C 1
ATOM 992 O O . GLU A 1 127 ? -12.781 11.43 4.605 1 98.81 127 GLU A O 1
ATOM 997 N N . LYS A 1 128 ? -14.875 10.789 4.355 1 98.75 128 LYS A N 1
ATOM 998 C CA . LYS A 1 128 ? -15.445 11.961 5.016 1 98.75 128 LYS A CA 1
ATOM 999 C C . LYS A 1 128 ? -14.969 12.055 6.465 1 98.75 128 LYS A C 1
ATOM 1001 O O . LYS A 1 128 ? -14.617 13.141 6.938 1 98.75 128 LYS A O 1
ATOM 1006 N N . ILE A 1 129 ? -14.953 10.953 7.094 1 98.81 129 ILE A N 1
ATOM 1007 C CA . ILE A 1 129 ? -14.539 10.883 8.492 1 98.81 129 ILE A CA 1
ATOM 1008 C C . ILE A 1 129 ? -13.039 11.141 8.602 1 98.81 129 ILE A C 1
ATOM 1010 O O . ILE A 1 129 ? -12.594 11.859 9.5 1 98.81 129 ILE A O 1
ATOM 1014 N N . HIS A 1 130 ? -12.242 10.539 7.684 1 98.94 130 HIS A N 1
ATOM 1015 C CA . HIS A 1 130 ? -10.797 10.727 7.691 1 98.94 130 HIS A CA 1
ATOM 1016 C C . HIS A 1 130 ? -10.43 12.203 7.594 1 98.94 130 HIS A C 1
ATOM 1018 O O . HIS A 1 130 ? -9.562 12.68 8.336 1 98.94 130 HIS A O 1
ATOM 1024 N N . ALA A 1 131 ? -11.094 12.891 6.645 1 98.75 131 ALA A N 1
ATOM 1025 C CA . ALA A 1 131 ? -10.812 14.312 6.445 1 98.75 131 ALA A CA 1
ATOM 1026 C C . ALA A 1 131 ? -11.062 15.102 7.727 1 98.75 131 ALA A C 1
ATOM 1028 O O . ALA A 1 131 ? -10.25 15.938 8.117 1 98.75 131 ALA A O 1
ATOM 1029 N N . LYS A 1 132 ? -12.148 14.828 8.383 1 98.75 132 LYS A N 1
ATOM 1030 C CA . LYS A 1 132 ? -12.5 15.508 9.625 1 98.75 132 LYS A CA 1
ATOM 1031 C C . LYS A 1 132 ? -11.484 15.219 10.719 1 98.75 132 LYS A C 1
ATOM 1033 O O . LYS A 1 132 ? -11.008 16.141 11.391 1 98.75 132 LYS A O 1
ATOM 1038 N N . MET A 1 133 ? -11.109 13.969 10.922 1 98.88 133 MET A N 1
ATOM 1039 C CA . MET A 1 133 ? -10.195 13.562 11.992 1 98.88 133 MET A CA 1
ATOM 1040 C C . MET A 1 133 ? -8.805 14.133 11.758 1 98.88 133 MET A C 1
ATOM 1042 O O . MET A 1 133 ? -8.141 14.57 12.703 1 98.88 133 MET A O 1
ATOM 1046 N N . PHE A 1 134 ? -8.359 14.086 10.477 1 98.94 134 PHE A N 1
ATOM 1047 C CA . PHE A 1 134 ? -7.059 14.672 10.172 1 98.94 134 PHE A CA 1
ATOM 1048 C C . PHE A 1 134 ? -7.062 16.172 10.461 1 98.94 134 PHE A C 1
ATOM 1050 O O . PHE A 1 134 ? -6.07 16.719 10.945 1 98.94 134 PHE A O 1
ATOM 1057 N N . LYS A 1 135 ? -8.172 16.859 10.125 1 98.88 135 LYS A N 1
ATOM 1058 C CA . LYS A 1 135 ? -8.266 18.297 10.398 1 98.88 135 LYS A CA 1
ATOM 1059 C C . LYS A 1 135 ? -8.211 18.562 11.898 1 98.88 135 LYS A C 1
ATOM 1061 O O . LYS A 1 135 ? -7.5 19.469 12.344 1 98.88 135 LYS A O 1
ATOM 1066 N N . GLU A 1 136 ? -8.938 17.812 12.68 1 98.88 136 GLU A N 1
ATOM 1067 C CA . GLU A 1 136 ? -8.922 17.953 14.133 1 98.88 136 GLU A CA 1
ATOM 1068 C C . GLU A 1 136 ? -7.531 17.672 14.695 1 98.88 136 GLU A C 1
ATOM 1070 O O . GLU A 1 136 ? -7.055 18.391 15.578 1 98.88 136 GLU A O 1
ATOM 1075 N N . ALA A 1 137 ? -6.91 16.641 14.219 1 98.94 137 ALA A N 1
ATOM 1076 C CA . ALA A 1 137 ? -5.551 16.297 14.633 1 98.94 137 ALA A CA 1
ATOM 1077 C C . ALA A 1 137 ? -4.582 17.438 14.289 1 98.94 137 ALA A C 1
ATOM 1079 O O . ALA A 1 137 ? -3.693 17.75 15.086 1 98.94 137 ALA A O 1
ATOM 1080 N N . GLN A 1 138 ? -4.746 17.953 13.102 1 98.88 138 GLN A N 1
ATOM 1081 C CA . GLN A 1 138 ? -3.879 19.047 12.672 1 98.88 138 GLN A CA 1
ATOM 1082 C C . GLN A 1 138 ? -4.016 20.266 13.586 1 98.88 138 GLN A C 1
ATOM 1084 O O . GLN A 1 138 ? -3.02 20.906 13.922 1 98.88 138 GLN A O 1
ATOM 1089 N N . ASP A 1 139 ? -5.27 20.625 13.938 1 98.75 139 ASP A N 1
ATOM 1090 C CA . ASP A 1 139 ? -5.516 21.734 14.844 1 98.75 139 ASP A CA 1
ATOM 1091 C C . ASP A 1 139 ? -4.816 21.516 16.188 1 98.75 139 ASP A C 1
ATOM 1093 O O . ASP A 1 139 ? -4.234 22.453 16.75 1 98.75 139 ASP A O 1
ATOM 1097 N N . SER A 1 140 ? -4.891 20.281 16.672 1 98.75 140 SER A N 1
ATOM 1098 C CA . SER A 1 140 ? -4.203 19.953 17.906 1 98.75 140 SER A CA 1
ATOM 1099 C C . SER A 1 140 ? -2.693 20.125 17.766 1 98.75 140 SER A C 1
ATOM 1101 O O . SER A 1 140 ? -2.047 20.734 18.625 1 98.75 140 SER A O 1
ATOM 1103 N N . ALA A 1 141 ? -2.176 19.625 16.719 1 98.75 141 ALA A N 1
ATOM 1104 C CA . ALA A 1 141 ? -0.731 19.656 16.5 1 98.75 141 ALA A CA 1
ATOM 1105 C C . ALA A 1 141 ? -0.223 21.078 16.344 1 98.75 141 ALA A C 1
ATOM 1107 O O . ALA A 1 141 ? 0.888 21.406 16.781 1 98.75 141 ALA A O 1
ATOM 1108 N N . LYS A 1 142 ? -0.987 21.938 15.672 1 98.56 142 LYS A N 1
ATOM 1109 C CA . LYS A 1 142 ? -0.623 23.328 15.508 1 98.56 142 LYS A CA 1
ATOM 1110 C C . LYS A 1 142 ? -0.472 24.016 16.859 1 98.56 142 LYS A C 1
ATOM 1112 O O . LYS A 1 142 ? 0.294 24.969 17 1 98.56 142 LYS A O 1
ATOM 1117 N N . SER A 1 143 ? -1.137 23.5 17.859 1 98 143 SER A N 1
ATOM 1118 C CA . SER A 1 143 ? -1.085 24.047 19.203 1 98 143 SER A CA 1
ATOM 1119 C C . SER A 1 143 ? -0.046 23.344 20.062 1 98 143 SER A C 1
ATOM 1121 O O . SER A 1 143 ? 0.017 23.547 21.281 1 98 143 SER A O 1
ATOM 1123 N N . GLY A 1 144 ? 0.661 22.406 19.453 1 97.81 144 GLY A N 1
ATOM 1124 C CA . GLY A 1 144 ? 1.721 21.688 20.156 1 97.81 144 GLY A CA 1
ATOM 1125 C C . GLY A 1 144 ? 1.212 20.531 20.984 1 97.81 144 GLY A C 1
ATOM 1126 O O . GLY A 1 144 ? 1.941 20 21.828 1 97.81 144 GLY A O 1
ATOM 1127 N N . LYS A 1 145 ? 0.039 20.25 20.75 1 98.44 145 LYS A N 1
ATOM 1128 C CA . LYS A 1 145 ? -0.574 19.156 21.516 1 98.44 145 LYS A CA 1
ATOM 1129 C C . LYS A 1 145 ? -0.858 17.953 20.625 1 98.44 145 LYS A C 1
ATOM 1131 O O . LYS A 1 145 ? -1.129 18.109 19.438 1 98.44 145 LYS A O 1
ATOM 1136 N N . ASP A 1 146 ? -0.83 16.797 21.188 1 98.62 146 ASP A N 1
ATOM 1137 C CA . ASP A 1 146 ? -1.236 15.594 20.469 1 98.62 146 ASP A CA 1
ATOM 1138 C C . ASP A 1 146 ? -2.756 15.508 20.359 1 98.62 146 ASP A C 1
ATOM 1140 O O . ASP A 1 146 ? -3.473 16.359 20.891 1 98.62 146 ASP A O 1
ATOM 1144 N N . TYR A 1 147 ? -3.277 14.602 19.484 1 98.31 147 TYR A N 1
ATOM 1145 C CA . TYR A 1 147 ? -4.707 14.391 19.297 1 98.31 147 TYR A CA 1
ATOM 1146 C C . TYR A 1 147 ? -5.285 13.516 20.406 1 98.31 147 TYR A C 1
ATOM 1148 O O . TYR A 1 147 ? -4.816 12.391 20.609 1 98.31 147 TYR A O 1
ATOM 1156 N N . ASP A 1 148 ? -6.215 14.008 21.188 1 96.94 148 ASP A N 1
ATOM 1157 C CA . ASP A 1 148 ? -6.699 13.352 22.391 1 96.94 148 ASP A CA 1
ATOM 1158 C C . ASP A 1 148 ? -7.828 12.375 22.078 1 96.94 148 ASP A C 1
ATOM 1160 O O . ASP A 1 148 ? -8.938 12.789 21.734 1 96.94 148 ASP A O 1
ATOM 1164 N N . PHE A 1 149 ? -7.527 11.055 22.156 1 98.12 149 PHE A N 1
ATOM 1165 C CA . PHE A 1 149 ? -8.492 9.969 22.062 1 98.12 149 PHE A CA 1
ATOM 1166 C C . PHE A 1 149 ? -7.988 8.727 22.797 1 98.12 149 PHE A C 1
ATOM 1168 O O . PHE A 1 149 ? -6.801 8.625 23.094 1 98.12 149 PHE A O 1
ATOM 1175 N N . GLU A 1 150 ? -8.844 7.809 23.078 1 98.12 150 GLU A N 1
ATOM 1176 C CA . GLU A 1 150 ? -8.469 6.582 23.766 1 98.12 150 GLU A CA 1
ATOM 1177 C C . GLU A 1 150 ? -8.07 5.488 22.781 1 98.12 150 GLU A C 1
ATOM 1179 O O . GLU A 1 150 ? -7.086 4.781 22.984 1 98.12 150 GLU A O 1
ATOM 1184 N N . ALA A 1 151 ? -8.906 5.344 21.719 1 98.5 151 ALA A N 1
ATOM 1185 C CA . ALA A 1 151 ? -8.664 4.336 20.688 1 98.5 151 ALA A CA 1
ATOM 1186 C C . ALA A 1 151 ? -9.367 4.699 19.391 1 98.5 151 ALA A C 1
ATOM 1188 O O . ALA A 1 151 ? -10.305 5.5 19.391 1 98.5 151 ALA A O 1
ATOM 1189 N N . VAL A 1 152 ? -8.812 4.285 18.328 1 98.81 152 VAL A N 1
ATOM 1190 C CA . VAL A 1 152 ? -9.477 4.359 17.031 1 98.81 152 VAL A CA 1
ATOM 1191 C C . VAL A 1 152 ? -9.984 2.977 16.641 1 98.81 152 VAL A C 1
ATOM 1193 O O . VAL A 1 152 ? -9.258 1.987 16.734 1 98.81 152 VAL A O 1
ATOM 1196 N N . TYR A 1 153 ? -11.203 2.891 16.234 1 98.81 153 TYR A N 1
ATOM 1197 C CA . TYR A 1 153 ? -11.781 1.637 15.766 1 98.81 153 TYR A CA 1
ATOM 1198 C C . TYR A 1 153 ? -12.109 1.708 14.281 1 98.81 153 TYR A C 1
ATOM 1200 O O . TYR A 1 153 ? -12.68 2.697 13.805 1 98.81 153 TYR A O 1
ATOM 1208 N N . ILE A 1 154 ? -11.711 0.694 13.555 1 98.88 154 ILE A N 1
ATOM 1209 C CA . ILE A 1 154 ? -11.969 0.634 12.117 1 98.88 154 ILE A CA 1
ATOM 1210 C C . ILE A 1 154 ? -12.781 -0.613 11.789 1 98.88 154 ILE A C 1
ATOM 1212 O O . ILE A 1 154 ? -12.438 -1.718 12.211 1 98.88 154 ILE A O 1
ATOM 1216 N N . CYS A 1 155 ? -13.922 -0.469 11.117 1 98.88 155 CYS A N 1
ATOM 1217 C CA . CYS A 1 155 ? -14.656 -1.599 10.555 1 98.88 155 CYS A CA 1
ATOM 1218 C C . CYS A 1 155 ? -13.844 -2.283 9.461 1 98.88 155 CYS A C 1
ATOM 1220 O O . CYS A 1 155 ? -13.516 -1.663 8.445 1 98.88 155 CYS A O 1
ATOM 1222 N N . PRO A 1 156 ? -13.516 -3.533 9.60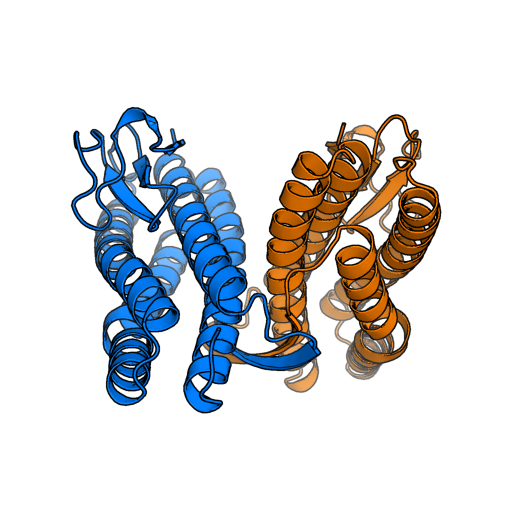2 1 98.69 156 PRO A N 1
ATOM 1223 C CA . PRO A 1 156 ? -12.688 -4.199 8.594 1 98.69 156 PRO A CA 1
ATOM 1224 C C . PRO A 1 156 ? -13.461 -4.527 7.316 1 98.69 156 PRO A C 1
ATOM 1226 O O . PRO A 1 156 ? -12.875 -5.043 6.359 1 98.69 156 PRO A O 1
ATOM 1229 N N . VAL A 1 157 ? -14.75 -4.188 7.273 1 98.69 157 VAL A N 1
ATOM 1230 C CA . VAL A 1 157 ? -15.578 -4.484 6.109 1 98.69 157 VAL A CA 1
ATOM 1231 C C . VAL A 1 157 ? -15.641 -3.268 5.191 1 98.69 157 VAL A C 1
ATOM 1233 O O . VAL A 1 157 ? -15.477 -3.391 3.975 1 98.69 157 VAL A O 1
ATOM 1236 N N . CYS A 1 158 ? -15.828 -2.105 5.801 1 98.81 158 CYS A N 1
ATOM 1237 C CA . CYS A 1 158 ? -16.078 -0.956 4.941 1 98.81 158 CYS A CA 1
ATOM 1238 C C . CYS A 1 158 ? -15.094 0.171 5.238 1 98.81 158 CYS A C 1
ATOM 1240 O O . CYS A 1 158 ? -15.047 1.166 4.512 1 98.81 158 CYS A O 1
ATOM 1242 N N . GLY A 1 159 ? -14.312 0.113 6.238 1 98.81 159 GLY A N 1
ATOM 1243 C CA . GLY A 1 159 ? -13.336 1.132 6.586 1 98.81 159 GLY A CA 1
ATOM 1244 C C . GLY A 1 159 ? -13.891 2.207 7.5 1 98.81 159 GLY A C 1
ATOM 1245 O O . GLY A 1 159 ? -13.195 3.17 7.828 1 98.81 159 GLY A O 1
ATOM 1246 N N . TYR A 1 160 ? -15.156 2.049 7.957 1 98.81 160 TYR A N 1
ATOM 1247 C CA . TYR A 1 160 ? -15.727 3.008 8.898 1 98.81 160 TYR A CA 1
ATOM 1248 C C . TYR A 1 160 ? -14.797 3.215 10.086 1 98.81 160 TYR A C 1
ATOM 1250 O O . TYR A 1 160 ? -14.242 2.254 10.625 1 98.81 160 TYR A O 1
ATOM 1258 N N . THR A 1 161 ? -14.633 4.477 10.438 1 98.88 161 THR A N 1
ATOM 1259 C CA . THR A 1 161 ? -13.648 4.875 11.445 1 98.88 161 THR A CA 1
ATOM 1260 C C . THR A 1 161 ? -14.312 5.68 12.555 1 98.88 161 THR A C 1
ATOM 1262 O O . THR A 1 161 ? -15.055 6.629 12.289 1 98.88 161 THR A O 1
ATOM 1265 N N . VAL A 1 162 ? -14.031 5.27 13.773 1 98.75 162 VAL A N 1
ATOM 1266 C CA . VAL A 1 162 ? -14.648 5.984 14.883 1 98.75 162 VAL A CA 1
ATOM 1267 C C . VAL A 1 162 ? -13.688 6.02 16.062 1 98.75 162 VAL A C 1
ATOM 1269 O O . VAL A 1 162 ? -12.898 5.086 16.266 1 98.75 162 VAL A O 1
ATOM 1272 N N . LEU A 1 163 ? -13.703 7.109 16.844 1 98.31 163 LEU A N 1
ATOM 1273 C CA . LEU A 1 163 ? -12.859 7.273 18.016 1 98.31 163 LEU A CA 1
ATOM 1274 C C . LEU A 1 163 ? -13.562 6.758 19.281 1 98.31 163 LEU A C 1
ATOM 1276 O O . LEU A 1 163 ? -14.781 6.902 19.406 1 98.31 163 LEU A O 1
ATOM 1280 N N . ASP A 1 164 ? -12.82 6.051 20.125 1 98.19 164 ASP A N 1
ATOM 1281 C CA . ASP A 1 164 ? -13.102 5.809 21.531 1 98.19 164 ASP A CA 1
ATOM 1282 C C . ASP A 1 164 ? -14.086 4.652 21.703 1 98.19 164 ASP A C 1
ATOM 1284 O O . ASP A 1 164 ? -13.852 3.754 22.516 1 98.19 164 ASP A O 1
ATOM 1288 N N . GLU A 1 165 ? -15.219 4.711 20.906 1 95.56 165 GLU A N 1
ATOM 1289 C CA . GLU A 1 165 ? -16.188 3.629 21.062 1 95.56 165 GLU A CA 1
ATOM 1290 C C . GLU A 1 165 ? -16.797 3.25 19.703 1 95.56 165 GLU A C 1
ATOM 1292 O O . GLU A 1 165 ? -17.375 4.098 19.016 1 95.56 165 GLU A O 1
ATOM 1297 N N . SER A 1 166 ? -16.688 1.944 19.391 1 96.25 166 SER A N 1
ATOM 1298 C CA . SER A 1 166 ? -17.344 1.469 18.188 1 96.25 166 SER A CA 1
ATOM 1299 C C . SER A 1 166 ? -18.844 1.308 18.391 1 96.25 166 SER A C 1
ATOM 1301 O O . SER A 1 166 ? -19.281 0.952 19.484 1 96.25 166 SER A O 1
ATOM 1303 N N . PRO A 1 167 ? -19.578 1.506 17.422 1 97.5 167 PRO A N 1
ATOM 1304 C CA . PRO A 1 167 ? -21.016 1.233 17.531 1 97.5 167 PRO A CA 1
ATOM 1305 C C . PRO A 1 167 ? -21.328 -0.26 17.562 1 97.5 167 PRO A C 1
ATOM 1307 O O . PRO A 1 167 ? -20.516 -1.076 17.141 1 97.5 167 PRO A O 1
ATOM 1310 N N . ASP A 1 168 ? -22.5 -0.531 18.016 1 98.19 168 ASP A N 1
ATOM 1311 C CA . ASP A 1 168 ? -22.922 -1.928 18.062 1 98.19 168 ASP A CA 1
ATOM 1312 C C . ASP A 1 168 ? -22.953 -2.527 16.656 1 98.19 168 ASP A C 1
ATOM 1314 O O . ASP A 1 168 ? -22.641 -3.705 16.469 1 98.19 168 ASP A O 1
ATOM 1318 N N . VAL A 1 169 ? -23.422 -1.635 15.75 1 98.25 169 VAL A N 1
ATOM 1319 C CA . VAL A 1 169 ? -23.5 -2.012 14.344 1 98.25 169 VAL A CA 1
ATOM 1320 C C . VAL A 1 169 ? -22.953 -0.88 13.477 1 98.25 169 VAL A C 1
ATOM 1322 O O . VAL A 1 169 ? -23.219 0.295 13.734 1 98.25 169 VAL A O 1
ATOM 1325 N N . CYS A 1 170 ? -22.125 -1.222 12.539 1 98.69 170 CYS A N 1
ATOM 1326 C CA . CYS A 1 170 ? -21.547 -0.217 11.648 1 98.69 170 CYS A CA 1
ATOM 1327 C C . CYS A 1 170 ? -22.656 0.515 10.883 1 98.69 170 CYS A C 1
ATOM 1329 O O . CYS A 1 170 ? -23.484 -0.115 10.219 1 98.69 170 CYS A O 1
ATOM 1331 N N . PRO A 1 171 ? -22.656 1.751 10.945 1 98.44 171 PRO A N 1
ATOM 1332 C CA . PRO A 1 171 ? -23.719 2.498 10.281 1 98.44 171 PRO A CA 1
ATOM 1333 C C . PRO A 1 171 ? -23.609 2.457 8.758 1 98.44 171 PRO A C 1
ATOM 1335 O O . PRO A 1 171 ? -24.547 2.871 8.055 1 98.44 171 PRO A O 1
ATOM 1338 N N . VAL A 1 172 ? -22.516 1.964 8.289 1 98.38 172 VAL A N 1
ATOM 1339 C CA . VAL A 1 172 ? -22.297 1.982 6.848 1 98.38 172 VAL A CA 1
ATOM 1340 C C . VAL A 1 172 ? -22.609 0.607 6.262 1 98.38 172 VAL A C 1
ATOM 1342 O O . VAL A 1 172 ? -23.375 0.492 5.305 1 98.38 172 VAL A O 1
ATOM 1345 N N . CYS A 1 173 ? -22.094 -0.488 6.828 1 98.5 173 CYS A N 1
ATOM 1346 C CA . CYS A 1 173 ? -22.203 -1.789 6.18 1 98.5 173 CYS A CA 1
ATOM 1347 C C . CYS A 1 173 ? -22.969 -2.773 7.055 1 98.5 173 CYS A C 1
ATOM 1349 O O . CYS A 1 173 ? -23.266 -3.889 6.625 1 98.5 173 CYS A O 1
ATOM 1351 N N . GLY A 1 174 ? -23.109 -2.43 8.297 1 98.5 174 GLY A N 1
ATOM 1352 C CA . GLY A 1 174 ? -23.906 -3.283 9.164 1 98.5 174 GLY A CA 1
ATOM 1353 C C . GLY A 1 174 ? -23.078 -4.285 9.945 1 98.5 174 GLY A C 1
ATOM 1354 O O . GLY A 1 174 ? -23.625 -5.094 10.703 1 98.5 174 GLY A O 1
ATOM 1355 N N . ALA A 1 175 ? -21.766 -4.246 9.914 1 98.5 175 ALA A N 1
ATOM 1356 C CA . ALA A 1 175 ? -20.891 -5.176 10.625 1 98.5 175 ALA A CA 1
ATOM 1357 C C . ALA A 1 175 ? -21.031 -5.016 12.133 1 98.5 175 ALA A C 1
ATOM 1359 O O . ALA A 1 175 ? -21.188 -3.898 12.633 1 98.5 175 ALA A O 1
ATOM 1360 N N . LYS A 1 176 ? -20.875 -6.09 12.867 1 98.44 176 LYS A N 1
ATOM 1361 C CA . LYS A 1 176 ? -21.016 -6.094 14.32 1 98.44 176 LYS A CA 1
ATOM 1362 C C . LYS A 1 176 ? -19.781 -5.504 14.992 1 98.44 176 LYS A C 1
ATOM 1364 O O . LYS A 1 176 ? -18.672 -5.562 14.438 1 98.44 176 LYS A O 1
ATOM 1369 N N . LYS A 1 177 ? -19.938 -4.984 16.141 1 97.56 177 LYS A N 1
ATOM 1370 C CA . LYS A 1 177 ? -18.922 -4.312 16.922 1 97.56 177 LYS A CA 1
ATOM 1371 C C . LYS A 1 177 ? -17.703 -5.215 17.141 1 97.56 177 LYS A C 1
ATOM 1373 O O . LYS A 1 177 ? -16.562 -4.746 17.125 1 97.56 177 LYS A O 1
ATOM 1378 N N . GLU A 1 178 ? -17.891 -6.48 17.219 1 98.06 178 GLU A N 1
ATOM 1379 C CA . GLU A 1 178 ? -16.875 -7.438 17.656 1 98.06 178 GLU A CA 1
ATOM 1380 C C . GLU A 1 178 ? -15.766 -7.562 16.625 1 98.06 178 GLU A C 1
ATOM 1382 O O . GLU A 1 178 ? -14.664 -8.008 16.938 1 98.06 178 GLU A O 1
ATOM 1387 N N . ILE A 1 179 ? -16.062 -7.113 15.406 1 98.12 179 ILE A N 1
ATOM 1388 C CA . ILE A 1 179 ? -15.055 -7.391 14.391 1 98.12 179 ILE A CA 1
ATOM 1389 C C . ILE A 1 179 ? -14.234 -6.129 14.117 1 98.12 179 ILE A C 1
ATOM 1391 O O . ILE A 1 179 ? -13.312 -6.148 13.297 1 98.12 179 ILE A O 1
ATOM 1395 N N . PHE A 1 180 ? -14.617 -5.062 14.758 1 98.75 180 PHE A N 1
ATOM 1396 C CA . PHE A 1 180 ? -13.852 -3.834 14.586 1 98.75 180 PHE A CA 1
ATOM 1397 C C . PHE A 1 180 ? -12.406 -4.027 15.047 1 98.75 180 PHE A C 1
ATOM 1399 O O . PHE A 1 180 ? -12.156 -4.684 16.062 1 98.75 180 PHE A O 1
ATOM 1406 N N . LYS A 1 181 ? -11.516 -3.412 14.289 1 98.69 181 LYS A N 1
ATOM 1407 C CA . LYS A 1 181 ? -10.117 -3.426 14.695 1 98.69 181 LYS A CA 1
ATOM 1408 C C . LYS A 1 181 ? -9.773 -2.199 15.539 1 98.69 181 LYS A C 1
ATOM 1410 O O . LYS A 1 181 ? -10.109 -1.072 15.172 1 98.69 181 LYS A O 1
ATOM 1415 N N . GLU A 1 182 ? -9.133 -2.463 16.625 1 98.62 182 GLU A N 1
ATOM 1416 C CA . GLU A 1 182 ? -8.766 -1.408 17.562 1 98.62 182 GLU A CA 1
ATOM 1417 C C . GLU A 1 182 ? -7.312 -0.98 17.359 1 98.62 182 GLU A C 1
ATOM 1419 O O . GLU A 1 182 ? -6.43 -1.822 17.188 1 98.62 182 GLU A O 1
ATOM 1424 N N . PHE A 1 183 ? -7.062 0.307 17.391 1 98.62 183 PHE A N 1
ATOM 1425 C CA . PHE A 1 183 ? -5.727 0.893 17.359 1 98.62 183 PHE A CA 1
ATOM 1426 C C . PHE A 1 183 ? -5.516 1.807 18.562 1 98.62 183 PHE A C 1
ATOM 1428 O O . PHE A 1 183 ? -6.336 2.684 18.828 1 98.62 183 PHE A O 1
ATOM 1435 N N . LYS A 1 184 ? -4.293 1.602 19.266 1 95.94 184 LYS A N 1
ATOM 1436 C CA . LYS A 1 184 ? -4.004 2.393 20.469 1 95.94 184 LYS A CA 1
ATOM 1437 C C . LYS A 1 184 ? -2.572 2.924 20.438 1 95.94 184 LYS A C 1
ATOM 1439 O O . LYS A 1 184 ? -1.69 2.314 19.828 1 95.94 184 LYS A O 1
ATOM 1444 N N . MET B 1 1 ? 18.391 16.109 -2.57 1 89.44 1 MET B N 1
ATOM 1445 C CA . MET B 1 1 ? 17.094 16.344 -3.203 1 89.44 1 MET B CA 1
ATOM 1446 C C . MET B 1 1 ? 17.125 15.953 -4.676 1 89.44 1 MET B C 1
ATOM 1448 O O . MET B 1 1 ? 18.141 16.125 -5.348 1 89.44 1 MET B O 1
ATOM 1452 N N . VAL B 1 2 ? 16.031 15.352 -5.113 1 97.56 2 VAL B N 1
ATOM 1453 C CA . VAL B 1 2 ? 15.914 14.969 -6.516 1 97.56 2 VAL B CA 1
ATOM 1454 C C . VAL B 1 2 ? 15.773 16.219 -7.383 1 97.56 2 VAL B C 1
ATOM 1456 O O . VAL B 1 2 ? 14.914 17.062 -7.133 1 97.56 2 VAL B O 1
ATOM 1459 N N . LYS B 1 3 ? 16.578 16.344 -8.398 1 97.5 3 LYS B N 1
ATOM 1460 C CA . LYS B 1 3 ? 16.641 17.578 -9.188 1 97.5 3 LYS B CA 1
ATOM 1461 C C . LYS B 1 3 ? 16.047 17.359 -10.578 1 97.5 3 LYS B C 1
ATOM 1463 O O . LYS B 1 3 ? 15.656 18.328 -11.242 1 97.5 3 LYS B O 1
ATOM 1468 N N . ASN B 1 4 ? 15.961 16.109 -11.055 1 98.25 4 ASN B N 1
ATOM 1469 C CA . ASN B 1 4 ? 15.555 15.836 -12.422 1 98.25 4 ASN B CA 1
ATOM 1470 C C . ASN B 1 4 ? 14.125 15.297 -12.492 1 98.25 4 ASN B C 1
ATOM 1472 O O . ASN B 1 4 ? 13.781 14.352 -11.789 1 98.25 4 ASN B O 1
ATOM 1476 N N . ALA B 1 5 ? 13.367 15.891 -13.406 1 97.62 5 ALA B N 1
ATOM 1477 C CA . ALA B 1 5 ? 11.938 15.594 -13.492 1 97.62 5 ALA B CA 1
ATOM 1478 C C . ALA B 1 5 ? 11.703 14.125 -13.844 1 97.62 5 ALA B C 1
ATOM 1480 O O . ALA B 1 5 ? 10.773 13.508 -13.328 1 97.62 5 ALA B O 1
ATOM 1481 N N . MET B 1 6 ? 12.438 13.625 -14.742 1 98.19 6 MET B N 1
ATOM 1482 C CA . MET B 1 6 ? 12.203 12.258 -15.188 1 98.19 6 MET B CA 1
ATOM 1483 C C . MET B 1 6 ? 12.492 11.266 -14.062 1 98.19 6 MET B C 1
ATOM 1485 O O . MET B 1 6 ? 11.742 10.297 -13.875 1 98.19 6 MET B O 1
ATOM 1489 N N . THR B 1 7 ? 13.57 11.477 -13.305 1 98.75 7 THR B N 1
ATOM 1490 C CA . THR B 1 7 ? 13.852 10.609 -12.164 1 98.75 7 THR B CA 1
ATOM 1491 C C . THR B 1 7 ? 12.758 10.734 -11.109 1 98.75 7 THR B C 1
ATOM 1493 O O . THR B 1 7 ? 12.352 9.734 -10.508 1 98.75 7 THR B O 1
ATOM 1496 N N . ALA B 1 8 ? 12.258 11.938 -10.906 1 98.75 8 ALA B N 1
ATOM 1497 C CA . ALA B 1 8 ? 11.164 12.133 -9.953 1 98.75 8 ALA B CA 1
ATOM 1498 C C . ALA B 1 8 ? 9.93 11.344 -10.383 1 98.75 8 ALA B C 1
ATOM 1500 O O . ALA B 1 8 ? 9.266 10.719 -9.555 1 98.75 8 ALA B O 1
ATOM 1501 N N . ASP B 1 9 ? 9.633 11.359 -11.641 1 98.62 9 ASP B N 1
ATOM 1502 C CA . ASP B 1 9 ? 8.484 10.633 -12.172 1 98.62 9 ASP B CA 1
ATOM 1503 C C . ASP B 1 9 ? 8.656 9.125 -11.969 1 98.62 9 ASP B C 1
ATOM 1505 O O . ASP B 1 9 ? 7.699 8.43 -11.625 1 98.62 9 ASP B O 1
ATOM 1509 N N . PHE B 1 10 ? 9.867 8.664 -12.211 1 98.81 10 PHE B N 1
ATOM 1510 C CA . PHE B 1 10 ? 10.117 7.234 -12.062 1 98.81 10 PHE B CA 1
ATOM 1511 C C . PHE B 1 10 ? 10.031 6.816 -10.602 1 98.81 10 PHE B C 1
ATOM 1513 O O . PHE B 1 10 ? 9.562 5.719 -10.289 1 98.81 10 PHE B O 1
ATOM 1520 N N . LEU B 1 11 ? 10.469 7.684 -9.672 1 98.94 11 LEU B N 1
ATOM 1521 C CA . LEU B 1 11 ? 10.32 7.406 -8.25 1 98.94 11 LEU B CA 1
ATOM 1522 C C . LEU B 1 11 ? 8.844 7.34 -7.859 1 98.94 11 LEU B C 1
ATOM 1524 O O . LEU B 1 11 ? 8.445 6.461 -7.094 1 98.94 11 LEU B O 1
ATOM 1528 N N . ARG B 1 12 ? 8.047 8.234 -8.391 1 98.88 12 ARG B N 1
ATOM 1529 C CA . ARG B 1 12 ? 6.621 8.227 -8.086 1 98.88 12 ARG B CA 1
ATOM 1530 C C . ARG B 1 12 ? 5.949 6.977 -8.648 1 98.88 12 ARG B C 1
ATOM 1532 O O . ARG B 1 12 ? 5.125 6.355 -7.98 1 98.88 12 ARG B O 1
ATOM 1539 N N . SER B 1 13 ? 6.301 6.648 -9.867 1 98.88 13 SER B N 1
ATOM 1540 C CA . SER B 1 13 ? 5.75 5.445 -10.484 1 98.88 13 SER B CA 1
ATOM 1541 C C . SER B 1 13 ? 6.129 4.195 -9.695 1 98.88 13 SER B C 1
ATOM 1543 O O . SER B 1 13 ? 5.297 3.312 -9.477 1 98.88 13 SER B O 1
ATOM 1545 N N . ALA B 1 14 ? 7.41 4.16 -9.273 1 98.88 14 ALA B N 1
ATOM 1546 C CA . ALA B 1 14 ? 7.879 3.035 -8.477 1 98.88 14 ALA B CA 1
ATOM 1547 C C . ALA B 1 14 ? 7.156 2.975 -7.133 1 98.88 14 ALA B C 1
ATOM 1549 O O . ALA B 1 14 ? 6.797 1.894 -6.66 1 98.88 14 ALA B O 1
ATOM 1550 N N . TYR B 1 15 ? 6.973 4.113 -6.488 1 98.94 15 TYR B N 1
ATOM 1551 C CA . TYR B 1 15 ? 6.203 4.18 -5.25 1 98.94 15 TYR B CA 1
ATOM 1552 C C . TYR B 1 15 ? 4.801 3.613 -5.449 1 98.94 15 TYR B C 1
ATOM 1554 O O . TYR B 1 15 ? 4.324 2.816 -4.637 1 98.94 15 TYR B O 1
ATOM 1562 N N . GLY B 1 16 ? 4.152 4 -6.539 1 98.88 16 GLY B N 1
ATOM 1563 C CA . GLY B 1 16 ? 2.828 3.492 -6.852 1 98.88 16 GLY B CA 1
ATOM 1564 C C . GLY B 1 16 ? 2.803 1.99 -7.07 1 98.88 16 GLY B C 1
ATOM 1565 O O . GLY B 1 16 ? 1.974 1.288 -6.488 1 98.88 16 GLY B O 1
ATOM 1566 N N . GLY B 1 17 ? 3.68 1.537 -7.875 1 98.75 17 GLY B N 1
ATOM 1567 C CA . GLY B 1 17 ? 3.75 0.11 -8.148 1 98.75 17 GLY B CA 1
ATOM 1568 C C . GLY B 1 17 ? 4.027 -0.72 -6.906 1 98.75 17 GLY B C 1
ATOM 1569 O O . GLY B 1 17 ? 3.373 -1.738 -6.676 1 98.75 17 GLY B O 1
ATOM 1570 N N . GLU B 1 18 ? 5.023 -0.256 -6.094 1 98.88 18 GLU B N 1
ATOM 1571 C CA . GLU B 1 18 ? 5.359 -0.976 -4.867 1 98.88 18 GLU B CA 1
ATOM 1572 C C . GLU B 1 18 ? 4.188 -0.979 -3.891 1 98.88 18 GLU B C 1
ATOM 1574 O O . GLU B 1 18 ? 3.961 -1.967 -3.189 1 98.88 18 GLU B O 1
ATOM 1579 N N . SER B 1 19 ? 3.473 0.121 -3.811 1 98.88 19 SER B N 1
ATOM 1580 C CA . SER B 1 19 ? 2.309 0.213 -2.936 1 98.88 19 SER B CA 1
ATOM 1581 C C . SER B 1 19 ? 1.226 -0.778 -3.348 1 98.88 19 SER B C 1
ATOM 1583 O O . SER B 1 19 ? 0.648 -1.464 -2.502 1 98.88 19 SER B O 1
ATOM 1585 N N . MET B 1 20 ? 0.961 -0.862 -4.633 1 98.88 20 MET B N 1
ATOM 1586 C CA . MET B 1 20 ? -0.055 -1.785 -5.129 1 98.88 20 MET B CA 1
ATOM 1587 C C . MET B 1 20 ? 0.376 -3.232 -4.922 1 98.88 20 MET B C 1
ATOM 1589 O O . MET B 1 20 ? -0.447 -4.09 -4.594 1 98.88 20 MET B O 1
ATOM 1593 N N . ALA B 1 21 ? 1.674 -3.486 -5.148 1 98.88 21 ALA B N 1
ATOM 1594 C CA . ALA B 1 21 ? 2.18 -4.84 -4.93 1 98.88 21 ALA B CA 1
ATOM 1595 C C . ALA B 1 21 ? 2.049 -5.242 -3.465 1 98.88 21 ALA B C 1
ATOM 1597 O O . ALA B 1 21 ? 1.672 -6.379 -3.16 1 98.88 21 ALA B O 1
ATOM 1598 N N . HIS B 1 22 ? 2.414 -4.359 -2.596 1 98.81 22 HIS B N 1
ATOM 1599 C CA . HIS B 1 22 ? 2.264 -4.602 -1.166 1 98.81 22 HIS B CA 1
ATOM 1600 C C . HIS B 1 22 ? 0.847 -5.055 -0.831 1 98.81 22 HIS B C 1
ATOM 1602 O O . HIS B 1 22 ? 0.659 -6.078 -0.167 1 98.81 22 HIS B O 1
ATOM 1608 N N . MET B 1 23 ? -0.132 -4.367 -1.314 1 98.69 23 MET B N 1
ATOM 1609 C CA . MET B 1 23 ? -1.528 -4.676 -1.024 1 98.69 23 MET B CA 1
ATOM 1610 C C . MET B 1 23 ? -1.931 -6.008 -1.646 1 98.69 23 MET B C 1
ATOM 1612 O O . MET B 1 23 ? -2.562 -6.84 -0.992 1 98.69 23 MET B O 1
ATOM 1616 N N . ARG B 1 24 ? -1.556 -6.168 -2.859 1 98.75 24 ARG B N 1
ATOM 1617 C CA . ARG B 1 24 ? -1.898 -7.383 -3.59 1 98.75 24 ARG B CA 1
ATOM 1618 C C . ARG B 1 24 ? -1.335 -8.617 -2.895 1 98.75 24 ARG B C 1
ATOM 1620 O O . ARG B 1 24 ? -2.021 -9.633 -2.773 1 98.75 24 ARG B O 1
ATOM 1627 N N . TYR B 1 25 ? -0.12 -8.5 -2.443 1 98.88 25 TYR B N 1
ATOM 1628 C CA . TYR B 1 25 ? 0.531 -9.648 -1.815 1 98.88 25 TYR B CA 1
ATOM 1629 C C . TYR B 1 25 ? -0.126 -9.984 -0.483 1 98.88 25 TYR B C 1
ATOM 1631 O O . TYR B 1 25 ? -0.216 -11.156 -0.107 1 98.88 25 TYR B O 1
ATOM 1639 N N . LEU B 1 26 ? -0.561 -9 0.215 1 98.69 26 LEU B N 1
ATOM 1640 C CA . LEU B 1 26 ? -1.304 -9.273 1.44 1 98.69 26 LEU B CA 1
ATOM 1641 C C . LEU B 1 26 ? -2.604 -10.008 1.135 1 98.69 26 LEU B C 1
ATOM 1643 O O . LEU B 1 26 ? -2.951 -10.969 1.817 1 98.69 26 LEU B O 1
ATOM 1647 N N . ILE B 1 27 ? -3.297 -9.594 0.101 1 98.75 27 ILE B N 1
ATOM 1648 C CA . ILE B 1 27 ? -4.57 -10.195 -0.289 1 98.75 27 ILE B CA 1
ATOM 1649 C C . ILE B 1 27 ? -4.34 -11.633 -0.745 1 98.75 27 ILE B C 1
ATOM 1651 O O . ILE B 1 27 ? -5.008 -12.555 -0.268 1 98.75 27 ILE B O 1
ATOM 1655 N N . TRP B 1 28 ? -3.387 -11.836 -1.614 1 98.88 28 TRP B N 1
ATOM 1656 C CA . TRP B 1 28 ? -3.088 -13.164 -2.141 1 98.88 28 TRP B CA 1
ATOM 1657 C C . TRP B 1 28 ? -2.547 -14.078 -1.046 1 98.88 28 TRP B C 1
ATOM 1659 O O . TRP B 1 28 ? -2.779 -15.289 -1.067 1 98.88 28 TRP B O 1
ATOM 1669 N N . GLY B 1 29 ? -1.779 -13.484 -0.068 1 98.88 29 GLY B N 1
ATOM 1670 C CA . GLY B 1 29 ? -1.318 -14.258 1.073 1 98.88 29 GLY B CA 1
ATOM 1671 C C . GLY B 1 29 ? -2.451 -14.859 1.886 1 98.88 29 GLY B C 1
ATOM 1672 O O . GLY B 1 29 ? -2.379 -16.016 2.305 1 98.88 29 GLY B O 1
ATOM 1673 N N . GLU B 1 30 ? -3.49 -14.102 2.125 1 98.44 30 GLU B N 1
ATOM 1674 C CA . GLU B 1 30 ? -4.656 -14.594 2.852 1 98.44 30 GLU B CA 1
ATOM 1675 C C . GLU B 1 30 ? -5.344 -15.719 2.09 1 98.44 30 GLU B C 1
ATOM 1677 O O . GLU B 1 30 ? -5.809 -16.688 2.693 1 98.44 30 GLU B O 1
ATOM 1682 N N . ILE B 1 31 ? -5.414 -15.602 0.814 1 98.69 31 ILE B N 1
ATOM 1683 C CA . ILE B 1 31 ? -6.012 -16.641 -0.024 1 98.69 31 ILE B CA 1
ATOM 1684 C C . ILE B 1 31 ? -5.199 -17.922 0.083 1 98.69 31 ILE B C 1
ATOM 1686 O O . ILE B 1 31 ? -5.762 -19.016 0.21 1 98.69 31 ILE B O 1
ATOM 1690 N N . ALA B 1 32 ? -3.895 -17.734 0.017 1 98.88 32 ALA B N 1
ATOM 1691 C CA . ALA B 1 32 ? -3.027 -18.906 0.138 1 98.88 32 ALA B CA 1
ATOM 1692 C C . ALA B 1 32 ? -3.266 -19.641 1.458 1 98.88 32 ALA B C 1
ATOM 1694 O O . ALA B 1 32 ? -3.373 -20.859 1.486 1 98.88 32 ALA B O 1
ATOM 1695 N N . ARG B 1 33 ? -3.354 -18.891 2.553 1 98.75 33 ARG B N 1
ATOM 1696 C CA . ARG B 1 33 ? -3.629 -19.5 3.854 1 98.75 33 ARG B CA 1
ATOM 1697 C C . ARG B 1 33 ? -4.953 -20.25 3.836 1 98.75 33 ARG B C 1
ATOM 1699 O O . ARG B 1 33 ? -5.031 -21.391 4.316 1 98.75 33 ARG B O 1
ATOM 1706 N N . LYS B 1 34 ? -5.945 -19.688 3.254 1 98.5 34 LYS B N 1
ATOM 1707 C CA . LYS B 1 34 ? -7.277 -20.281 3.207 1 98.5 34 LYS B CA 1
ATOM 1708 C C . LYS B 1 34 ? -7.285 -21.547 2.35 1 98.5 34 LYS B C 1
ATOM 1710 O O . LYS B 1 34 ? -8.047 -22.469 2.615 1 98.5 34 LYS B O 1
ATOM 1715 N N . GLU B 1 35 ? -6.391 -21.578 1.379 1 98.5 35 GLU B N 1
ATOM 1716 C CA . GLU B 1 35 ? -6.352 -22.703 0.448 1 98.5 35 GLU B CA 1
ATOM 1717 C C . GLU B 1 35 ? -5.441 -23.812 0.96 1 98.5 35 GLU B C 1
ATOM 1719 O O . GLU B 1 35 ? -5.203 -24.797 0.262 1 98.5 35 GLU B O 1
ATOM 1724 N N . GLY B 1 36 ? -4.848 -23.609 2.146 1 98.38 36 GLY B N 1
ATOM 1725 C CA . GLY B 1 36 ? -4.078 -24.672 2.76 1 98.38 36 GLY B CA 1
ATOM 1726 C C . GLY B 1 36 ? -2.586 -24.547 2.512 1 98.38 36 GLY B C 1
ATOM 1727 O O . GLY B 1 36 ? -1.855 -25.547 2.582 1 98.38 36 GLY B O 1
ATOM 1728 N N . PHE B 1 37 ? -2.17 -23.359 2.18 1 98.81 37 PHE B N 1
ATOM 1729 C CA . PHE B 1 37 ? -0.754 -23.078 1.981 1 98.81 37 PHE B CA 1
ATOM 1730 C C . PHE B 1 37 ? -0.282 -21.984 2.932 1 98.81 37 PHE B C 1
ATOM 1732 O O . PHE B 1 37 ? 0.151 -20.922 2.494 1 98.81 37 PHE B O 1
ATOM 1739 N N . PRO B 1 38 ? -0.21 -22.219 4.211 1 98.75 38 PRO B N 1
ATOM 1740 C CA . PRO B 1 38 ? 0.11 -21.172 5.176 1 98.75 38 PRO B CA 1
ATOM 1741 C C . PRO B 1 38 ? 1.527 -20.625 5.008 1 98.75 38 PRO B C 1
ATOM 1743 O O . PRO B 1 38 ? 1.774 -19.438 5.262 1 98.75 38 PRO B O 1
ATOM 1746 N N . LYS B 1 39 ? 2.453 -21.438 4.578 1 98.88 39 LYS B N 1
ATOM 1747 C CA . LYS B 1 39 ? 3.816 -20.953 4.379 1 98.88 39 LYS B CA 1
ATOM 1748 C C . LYS B 1 39 ? 3.9 -20.031 3.16 1 98.88 39 LYS B C 1
ATOM 1750 O O . LYS B 1 39 ? 4.625 -19.031 3.176 1 98.88 39 LYS B O 1
ATOM 1755 N N . ILE B 1 40 ? 3.16 -20.375 2.137 1 98.94 40 ILE B N 1
ATOM 1756 C CA . ILE B 1 40 ? 3.102 -19.5 0.976 1 98.94 40 ILE B CA 1
ATOM 1757 C C . ILE B 1 40 ? 2.422 -18.188 1.359 1 98.94 40 ILE B C 1
ATOM 1759 O O . ILE B 1 40 ? 2.809 -17.125 0.881 1 98.94 40 ILE B O 1
ATOM 1763 N N . GLY B 1 41 ? 1.413 -18.266 2.193 1 98.94 41 GLY B N 1
ATOM 1764 C CA . GLY B 1 41 ? 0.833 -17.047 2.742 1 98.94 41 GLY B CA 1
ATOM 1765 C C . GLY B 1 41 ? 1.847 -16.172 3.457 1 98.94 41 GLY B C 1
ATOM 1766 O O . GLY B 1 41 ? 1.881 -14.953 3.252 1 98.94 41 GLY B O 1
ATOM 1767 N N . THR B 1 42 ? 2.697 -16.797 4.238 1 98.88 42 THR B N 1
ATOM 1768 C CA . THR B 1 42 ? 3.75 -16.094 4.961 1 98.88 42 THR B CA 1
ATOM 1769 C C . THR B 1 42 ? 4.746 -15.469 3.99 1 98.88 42 THR B 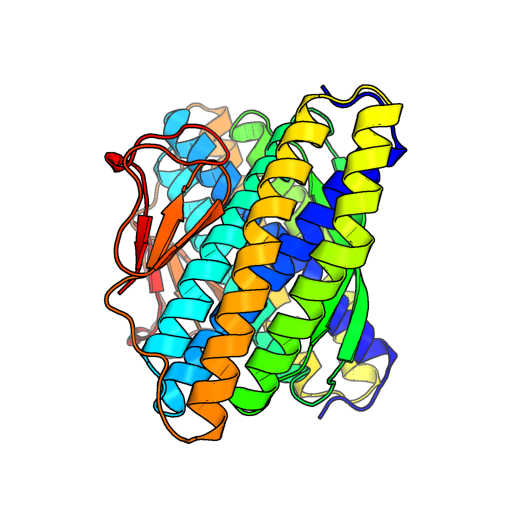C 1
ATOM 1771 O O . THR B 1 42 ? 5.219 -14.359 4.215 1 98.88 42 THR B O 1
ATOM 1774 N N . LEU B 1 43 ? 5.02 -16.203 2.953 1 98.94 43 LEU B N 1
ATOM 1775 C CA . LEU B 1 43 ? 5.934 -15.672 1.945 1 98.94 43 LEU B CA 1
ATOM 1776 C C . LEU B 1 43 ? 5.367 -14.406 1.313 1 98.94 43 LEU B C 1
ATOM 1778 O O . LEU B 1 43 ? 6.082 -13.414 1.17 1 98.94 43 LEU B O 1
ATOM 1782 N N . PHE B 1 44 ? 4.043 -14.445 0.933 1 98.94 44 PHE B N 1
ATOM 1783 C CA . PHE B 1 44 ? 3.381 -13.273 0.374 1 98.94 44 PHE B CA 1
ATOM 1784 C C . PHE B 1 44 ? 3.438 -12.102 1.347 1 98.94 44 PHE B C 1
ATOM 1786 O O . PHE B 1 44 ? 3.727 -10.969 0.95 1 98.94 44 PHE B O 1
ATOM 1793 N N . GLU B 1 45 ? 3.207 -12.383 2.566 1 98.88 45 GLU B N 1
ATOM 1794 C CA . GLU B 1 45 ? 3.232 -11.344 3.59 1 98.88 45 GLU B CA 1
ATOM 1795 C C . GLU B 1 45 ? 4.629 -10.742 3.729 1 98.88 45 GLU B C 1
ATOM 1797 O O . GLU B 1 45 ? 4.777 -9.523 3.799 1 98.88 45 GLU B O 1
ATOM 1802 N N . ALA B 1 46 ? 5.629 -11.57 3.785 1 98.94 46 ALA B N 1
ATOM 1803 C CA . ALA B 1 46 ? 7.012 -11.125 3.945 1 98.94 46 ALA B CA 1
ATOM 1804 C C . ALA B 1 46 ? 7.461 -10.289 2.752 1 98.94 46 ALA B C 1
ATOM 1806 O O . ALA B 1 46 ? 8.031 -9.211 2.924 1 98.94 46 ALA B O 1
ATOM 1807 N N . ILE B 1 47 ? 7.191 -10.812 1.579 1 98.94 47 ILE B N 1
ATOM 1808 C CA . ILE B 1 47 ? 7.582 -10.062 0.387 1 98.94 47 ILE B CA 1
ATOM 1809 C C . ILE B 1 47 ? 6.746 -8.789 0.278 1 98.94 47 ILE B C 1
ATOM 1811 O O . ILE B 1 47 ? 7.246 -7.75 -0.152 1 98.94 47 ILE B O 1
ATOM 1815 N N . GLY B 1 48 ? 5.469 -8.82 0.723 1 98.88 48 GLY B N 1
ATOM 1816 C CA . GLY B 1 48 ? 4.703 -7.594 0.861 1 98.88 48 GLY B CA 1
ATOM 1817 C C . GLY B 1 48 ? 5.395 -6.547 1.713 1 98.88 48 GLY B C 1
ATOM 1818 O O . GLY B 1 48 ? 5.355 -5.359 1.397 1 98.88 48 GLY B O 1
ATOM 1819 N N . TYR B 1 49 ? 6.008 -6.973 2.766 1 98.81 49 TYR B N 1
ATOM 1820 C CA . TYR B 1 49 ? 6.762 -6.059 3.613 1 98.81 49 TYR B CA 1
ATOM 1821 C C . TYR B 1 49 ? 7.977 -5.504 2.873 1 98.81 49 TYR B C 1
ATOM 1823 O O . TYR B 1 49 ? 8.32 -4.332 3.025 1 98.81 49 TYR B O 1
ATOM 1831 N N . ALA B 1 50 ? 8.648 -6.367 2.146 1 98.88 50 ALA B N 1
ATOM 1832 C CA . ALA B 1 50 ? 9.766 -5.875 1.339 1 98.88 50 ALA B CA 1
ATOM 1833 C C . ALA B 1 50 ? 9.305 -4.777 0.381 1 98.88 50 ALA B C 1
ATOM 1835 O O . ALA B 1 50 ? 10.023 -3.799 0.16 1 98.88 50 ALA B O 1
ATOM 1836 N N . GLU B 1 51 ? 8.07 -4.957 -0.217 1 98.94 51 GLU B N 1
ATOM 1837 C CA . GLU B 1 51 ? 7.531 -3.926 -1.1 1 98.94 51 GLU B CA 1
ATOM 1838 C C . GLU B 1 51 ? 7.277 -2.627 -0.34 1 98.94 51 GLU B C 1
ATOM 1840 O O . GLU B 1 51 ? 7.434 -1.537 -0.894 1 98.94 51 GLU B O 1
ATOM 1845 N N . TYR B 1 52 ? 6.82 -2.74 0.857 1 98.75 52 TYR B N 1
ATOM 1846 C CA . TYR B 1 52 ? 6.684 -1.562 1.707 1 98.75 52 TYR B CA 1
ATOM 1847 C C . TYR B 1 52 ? 8.023 -0.862 1.892 1 98.75 52 TYR B C 1
ATOM 1849 O O . TYR B 1 52 ? 8.102 0.367 1.834 1 98.75 52 TYR B O 1
ATOM 1857 N N . VAL B 1 53 ? 9.078 -1.603 2.152 1 98.88 53 VAL B N 1
ATOM 1858 C CA . VAL B 1 53 ? 10.406 -1.043 2.334 1 98.88 53 VAL B CA 1
ATOM 1859 C C . VAL B 1 53 ? 10.828 -0.284 1.075 1 98.88 53 VAL B C 1
ATOM 1861 O O . VAL B 1 53 ? 11.352 0.827 1.159 1 98.88 53 VAL B O 1
ATOM 1864 N N . HIS B 1 54 ? 10.57 -0.871 -0.081 1 98.94 54 HIS B N 1
ATOM 1865 C CA . HIS B 1 54 ? 10.906 -0.221 -1.343 1 98.94 54 HIS B CA 1
ATOM 1866 C C . HIS B 1 54 ? 10.133 1.084 -1.513 1 98.94 54 HIS B C 1
ATOM 1868 O O . HIS B 1 54 ? 10.719 2.115 -1.851 1 98.94 54 HIS B O 1
ATOM 1874 N N . ALA B 1 55 ? 8.852 0.991 -1.288 1 98.88 55 ALA B N 1
ATOM 1875 C CA . ALA B 1 55 ? 8.016 2.18 -1.413 1 98.88 55 ALA B CA 1
ATOM 1876 C C . ALA B 1 55 ? 8.484 3.281 -0.465 1 98.88 55 ALA B C 1
ATOM 1878 O O . ALA B 1 55 ? 8.547 4.453 -0.846 1 98.88 55 ALA B O 1
ATOM 1879 N N . ASN B 1 56 ? 8.773 2.885 0.76 1 98.75 56 ASN B N 1
ATOM 1880 C CA . ASN B 1 56 ? 9.25 3.836 1.758 1 98.75 56 ASN B CA 1
ATOM 1881 C C . ASN B 1 56 ? 10.539 4.516 1.312 1 98.75 56 ASN B C 1
ATOM 1883 O O . ASN B 1 56 ? 10.711 5.719 1.504 1 98.75 56 ASN B O 1
ATOM 1887 N N . ASN B 1 57 ? 11.484 3.746 0.771 1 98.81 57 ASN B N 1
ATOM 1888 C CA . ASN B 1 57 ? 12.734 4.305 0.265 1 98.81 57 ASN B CA 1
ATOM 1889 C C . ASN B 1 57 ? 12.484 5.328 -0.838 1 98.81 57 ASN B C 1
ATOM 1891 O O . ASN B 1 57 ? 13.07 6.418 -0.826 1 98.81 57 ASN B O 1
ATOM 1895 N N . HIS B 1 58 ? 11.617 4.941 -1.781 1 98.94 58 HIS B N 1
ATOM 1896 C CA . HIS B 1 58 ? 11.312 5.852 -2.879 1 98.94 58 HIS B CA 1
ATOM 1897 C C . HIS B 1 58 ? 10.664 7.133 -2.367 1 98.94 58 HIS B C 1
ATOM 1899 O O . HIS B 1 58 ? 11.023 8.227 -2.811 1 98.94 58 HIS B O 1
ATOM 1905 N N . PHE B 1 59 ? 9.719 6.988 -1.471 1 98.88 59 PHE B N 1
ATOM 1906 C CA . PHE B 1 59 ? 9.008 8.125 -0.896 1 98.88 59 PHE B CA 1
ATOM 1907 C C . PHE B 1 59 ? 9.977 9.055 -0.177 1 98.88 59 PHE B C 1
ATOM 1909 O O . PHE B 1 59 ? 9.867 10.281 -0.293 1 98.88 59 PHE B O 1
ATOM 1916 N N . ASN B 1 60 ? 10.922 8.516 0.536 1 98.56 60 ASN B N 1
ATOM 1917 C CA . ASN B 1 60 ? 11.891 9.305 1.286 1 98.56 60 ASN B CA 1
ATOM 1918 C C . ASN B 1 60 ? 12.836 10.062 0.358 1 98.56 60 ASN B C 1
ATOM 1920 O O . ASN B 1 60 ? 13.242 11.188 0.66 1 98.56 60 ASN B O 1
ATOM 1924 N N . VAL B 1 61 ? 13.211 9.422 -0.718 1 98.75 61 VAL B N 1
ATOM 1925 C CA . VAL B 1 61 ? 14.062 10.102 -1.689 1 98.75 61 VAL B CA 1
ATOM 1926 C C . VAL B 1 61 ? 13.32 11.312 -2.258 1 98.75 61 VAL B C 1
ATOM 1928 O O . VAL B 1 61 ? 13.938 12.344 -2.549 1 98.75 61 VAL B O 1
ATOM 1931 N N . LEU B 1 62 ? 11.969 11.234 -2.332 1 98.62 62 LEU B N 1
ATOM 1932 C CA . LEU B 1 62 ? 11.125 12.281 -2.9 1 98.62 62 LEU B CA 1
ATOM 1933 C C . LEU B 1 62 ? 10.711 13.281 -1.833 1 98.62 62 LEU B C 1
ATOM 1935 O O . LEU B 1 62 ? 9.812 14.102 -2.061 1 98.62 62 LEU B O 1
ATOM 1939 N N . LYS B 1 63 ? 11.289 13.328 -0.658 1 97.88 63 LYS B N 1
ATOM 1940 C CA . LYS B 1 63 ? 10.781 14 0.54 1 97.88 63 LYS B CA 1
ATOM 1941 C C . LYS B 1 63 ? 10.594 15.492 0.3 1 97.88 63 LYS B C 1
ATOM 1943 O O . LYS B 1 63 ? 9.727 16.125 0.902 1 97.88 63 LYS B O 1
ATOM 1948 N N . GLU B 1 64 ? 11.383 16.062 -0.646 1 97.31 64 GLU B N 1
ATOM 1949 C CA . GLU B 1 64 ? 11.305 17.5 -0.892 1 97.31 64 GLU B CA 1
ATOM 1950 C C . GLU B 1 64 ? 10.438 17.812 -2.109 1 97.31 64 GLU B C 1
ATOM 1952 O O . GLU B 1 64 ? 10.219 18.969 -2.441 1 97.31 64 GLU B O 1
ATOM 1957 N N . GLN B 1 65 ? 10.094 16.766 -2.805 1 95.94 65 GLN B N 1
ATOM 1958 C CA . GLN B 1 65 ? 9.195 16.922 -3.945 1 95.94 65 GLN B CA 1
ATOM 1959 C C . GLN B 1 65 ? 7.738 16.891 -3.504 1 95.94 65 GLN B C 1
ATOM 1961 O O . GLN B 1 65 ? 7.008 15.945 -3.818 1 95.94 65 GLN B O 1
ATOM 1966 N N . LYS B 1 66 ? 7.277 17.969 -2.91 1 96.94 66 LYS B N 1
ATOM 1967 C CA . LYS B 1 66 ? 5.941 18.047 -2.324 1 96.94 66 LYS B CA 1
ATOM 1968 C C . LYS B 1 66 ? 4.895 18.375 -3.387 1 96.94 66 LYS B C 1
ATOM 1970 O O . LYS B 1 66 ? 5.152 19.156 -4.301 1 96.94 66 LYS B O 1
ATOM 1975 N N . GLY B 1 67 ? 3.709 17.734 -3.238 1 96.5 67 GLY B N 1
ATOM 1976 C CA . GLY B 1 67 ? 2.613 18.047 -4.145 1 96.5 67 GLY B CA 1
ATOM 1977 C C . GLY B 1 67 ? 1.746 16.844 -4.465 1 96.5 67 GLY B C 1
ATOM 1978 O O . GLY B 1 67 ? 2.002 15.734 -3.98 1 96.5 67 GLY B O 1
ATOM 1979 N N . ASP B 1 68 ? 0.743 17.094 -5.172 1 96.56 68 ASP B N 1
ATOM 1980 C CA . ASP B 1 68 ? -0.178 16.078 -5.672 1 96.56 68 ASP B CA 1
ATOM 1981 C C . ASP B 1 68 ? 0.104 15.75 -7.137 1 96.56 68 ASP B C 1
ATOM 1983 O O . ASP B 1 68 ? 0.253 16.656 -7.961 1 96.56 68 ASP B O 1
ATOM 1987 N N . TYR B 1 69 ? 0.19 14.516 -7.473 1 97.62 69 TYR B N 1
ATOM 1988 C CA . TYR B 1 69 ? 0.531 14.086 -8.82 1 97.62 69 TYR B CA 1
ATOM 1989 C C . TYR B 1 69 ? -0.366 12.938 -9.273 1 97.62 69 TYR B C 1
ATOM 1991 O O . TYR B 1 69 ? -0.801 12.125 -8.453 1 97.62 69 TYR B O 1
ATOM 1999 N N . THR B 1 70 ? -0.678 12.93 -10.516 1 97.75 70 THR B N 1
ATOM 2000 C CA . THR B 1 70 ? -1.162 11.688 -11.109 1 97.75 70 THR B CA 1
ATOM 2001 C C . THR B 1 70 ? -0.007 10.727 -11.375 1 97.75 70 THR B C 1
ATOM 2003 O O . THR B 1 70 ? 0.964 11.078 -12.047 1 97.75 70 THR B O 1
ATOM 2006 N N . VAL B 1 71 ? -0.115 9.562 -10.883 1 98.62 71 VAL B N 1
ATOM 2007 C CA . VAL B 1 71 ? 0.966 8.586 -10.914 1 98.62 71 VAL B CA 1
ATOM 2008 C C . VAL B 1 71 ? 0.556 7.395 -11.773 1 98.62 71 VAL B C 1
ATOM 2010 O O . VAL B 1 71 ? -0.288 6.59 -11.375 1 98.62 71 VAL B O 1
ATOM 2013 N N . PRO B 1 72 ? 1.127 7.266 -12.93 1 98.5 72 PRO B N 1
ATOM 2014 C CA . PRO B 1 72 ? 0.967 6.008 -13.656 1 98.5 72 PRO B CA 1
ATOM 2015 C C . PRO B 1 72 ? 1.9 4.91 -13.148 1 98.5 72 PRO B C 1
ATOM 2017 O O . PRO B 1 72 ? 3.111 5.121 -13.047 1 98.5 72 PRO B O 1
ATOM 2020 N N . ALA B 1 73 ? 1.37 3.816 -12.789 1 98.25 73 ALA B N 1
ATOM 2021 C CA . ALA B 1 73 ? 2.158 2.689 -12.297 1 98.25 73 ALA B CA 1
ATOM 2022 C C . ALA B 1 73 ? 1.558 1.362 -12.75 1 98.25 73 ALA B C 1
ATOM 2024 O O . ALA B 1 73 ? 0.342 1.253 -12.93 1 98.25 73 ALA B O 1
ATOM 2025 N N . GLY B 1 74 ? 2.395 0.411 -12.969 1 96.62 74 GLY B N 1
ATOM 2026 C CA . GLY B 1 74 ? 1.903 -0.906 -13.344 1 96.62 74 GLY B CA 1
ATOM 2027 C C . GLY B 1 74 ? 1.335 -1.686 -12.172 1 96.62 74 GLY B C 1
ATOM 2028 O O . GLY B 1 74 ? 1.854 -1.607 -11.055 1 96.62 74 GLY B O 1
ATOM 2029 N N . GLY B 1 75 ? 0.309 -2.455 -12.406 1 97 75 GLY B N 1
ATOM 2030 C CA . GLY B 1 75 ? -0.293 -3.318 -11.398 1 97 75 GLY B CA 1
ATOM 2031 C C . GLY B 1 75 ? -0.925 -4.566 -11.992 1 97 75 GLY B C 1
ATOM 2032 O O . GLY B 1 75 ? -1.569 -4.508 -13.039 1 97 75 GLY B O 1
ATOM 2033 N N . VAL B 1 76 ? -0.688 -5.656 -11.328 1 98.12 76 VAL B N 1
ATOM 2034 C CA . VAL B 1 76 ? -1.324 -6.922 -11.68 1 98.12 76 VAL B CA 1
ATOM 2035 C C . VAL B 1 76 ? -2.635 -7.07 -10.914 1 98.12 76 VAL B C 1
ATOM 2037 O O . VAL B 1 76 ? -2.693 -6.793 -9.711 1 98.12 76 VAL B O 1
ATOM 2040 N N . PHE B 1 77 ? -3.668 -7.496 -11.641 1 98.38 77 PHE B N 1
ATOM 2041 C CA . PHE B 1 77 ? -4.98 -7.602 -11.008 1 98.38 77 PHE B CA 1
ATOM 2042 C C . PHE B 1 77 ? -5.566 -8.992 -11.211 1 98.38 77 PHE B C 1
ATOM 2044 O O . PHE B 1 77 ? -5.137 -9.734 -12.102 1 98.38 77 PHE B O 1
ATOM 2051 N N . GLY B 1 78 ? -6.566 -9.258 -10.32 1 97.81 78 GLY B N 1
ATOM 2052 C CA . GLY B 1 78 ? -7.281 -10.531 -10.367 1 97.81 78 GLY B CA 1
ATOM 2053 C C . GLY B 1 78 ? -7.055 -11.383 -9.133 1 97.81 78 GLY B C 1
ATOM 2054 O O . GLY B 1 78 ? -6.09 -11.172 -8.391 1 97.81 78 GLY B O 1
ATOM 2055 N N . ILE B 1 79 ? -7.945 -12.25 -8.836 1 98.38 79 ILE B N 1
ATOM 2056 C CA . ILE B 1 79 ? -7.836 -13.258 -7.785 1 98.38 79 ILE B CA 1
ATOM 2057 C C . ILE B 1 79 ? -8.062 -14.648 -8.375 1 98.38 79 ILE B C 1
ATOM 2059 O O . ILE B 1 79 ? -9.023 -14.867 -9.117 1 98.38 79 ILE B O 1
ATOM 2063 N N . GLY B 1 80 ? -7.133 -15.5 -8.273 1 98.31 80 GLY B N 1
ATOM 2064 C CA . GLY B 1 80 ? -7.227 -16.906 -8.656 1 98.31 80 GLY B CA 1
ATOM 2065 C C . GLY B 1 80 ? -6.742 -17.844 -7.582 1 98.31 80 GLY B C 1
ATOM 2066 O O . GLY B 1 80 ? -6.754 -17.516 -6.395 1 98.31 80 GLY B O 1
ATOM 2067 N N . SER B 1 81 ? -6.473 -19.094 -7.926 1 98.62 81 SER B N 1
ATOM 2068 C CA . SER B 1 81 ? -5.836 -20.031 -7.012 1 98.62 81 SER B CA 1
ATOM 2069 C C . SER B 1 81 ? -4.469 -19.531 -6.566 1 98.62 81 SER B C 1
ATOM 2071 O O . SER B 1 81 ? -3.904 -18.625 -7.18 1 98.62 81 SER B O 1
ATOM 2073 N N . THR B 1 82 ? -3.99 -20.125 -5.523 1 98.88 82 THR B N 1
ATOM 2074 C CA . THR B 1 82 ? -2.656 -19.766 -5.051 1 98.88 82 THR B CA 1
ATOM 2075 C C . THR B 1 82 ? -1.63 -19.922 -6.172 1 98.88 82 THR B C 1
ATOM 2077 O O . THR B 1 82 ? -0.756 -19.062 -6.332 1 98.88 82 THR B O 1
ATOM 2080 N N . VAL B 1 83 ? -1.751 -20.938 -6.996 1 98.88 83 VAL B N 1
ATOM 2081 C CA . VAL B 1 83 ? -0.841 -21.156 -8.117 1 98.88 83 VAL B CA 1
ATOM 2082 C C . VAL B 1 83 ? -0.941 -20 -9.102 1 98.88 83 VAL B C 1
ATOM 2084 O O . VAL B 1 83 ? 0.077 -19.484 -9.57 1 98.88 83 VAL B O 1
ATOM 2087 N N . GLU B 1 84 ? -2.145 -19.594 -9.391 1 98.75 84 GLU B N 1
ATOM 2088 C CA . GLU B 1 84 ? -2.367 -18.484 -10.328 1 98.75 84 GLU B CA 1
ATOM 2089 C C . GLU B 1 84 ? -1.875 -17.172 -9.75 1 98.75 84 GLU B C 1
ATOM 2091 O O . GLU B 1 84 ? -1.294 -16.344 -10.461 1 98.75 84 GLU B O 1
ATOM 2096 N N . ASN B 1 85 ? -2.17 -16.953 -8.5 1 98.88 85 ASN B N 1
ATOM 2097 C CA . ASN B 1 85 ? -1.729 -15.719 -7.852 1 98.88 85 ASN B CA 1
ATOM 2098 C C . ASN B 1 85 ? -0.207 -15.617 -7.809 1 98.88 85 ASN B C 1
ATOM 2100 O O . ASN B 1 85 ? 0.356 -14.547 -8.031 1 98.88 85 ASN B O 1
ATOM 2104 N N . LEU B 1 86 ? 0.475 -16.719 -7.566 1 98.94 86 LEU B N 1
ATOM 2105 C CA . LEU B 1 86 ? 1.933 -16.766 -7.613 1 98.94 86 LEU B CA 1
ATOM 2106 C C . LEU B 1 86 ? 2.439 -16.406 -9.008 1 98.94 86 LEU B C 1
ATOM 2108 O O . LEU B 1 86 ? 3.441 -15.711 -9.156 1 98.94 86 LEU B O 1
ATOM 2112 N N . GLN B 1 87 ? 1.731 -16.891 -10.023 1 98.81 87 GLN B N 1
ATOM 2113 C CA . GLN B 1 87 ? 2.117 -16.531 -11.383 1 98.81 87 GLN B CA 1
ATOM 2114 C C . GLN B 1 87 ? 2.02 -15.023 -11.594 1 98.81 87 GLN B C 1
ATOM 2116 O O . GLN B 1 87 ? 2.879 -14.43 -12.25 1 98.81 87 GLN B O 1
ATOM 2121 N N . GLY B 1 88 ? 0.955 -14.453 -11.109 1 98.56 88 GLY B N 1
ATOM 2122 C CA . GLY B 1 88 ? 0.86 -13.008 -11.148 1 98.56 88 GLY B CA 1
ATOM 2123 C C . GLY B 1 88 ? 2.029 -12.312 -10.477 1 98.56 88 GLY B C 1
ATOM 2124 O O . GLY B 1 88 ? 2.555 -11.32 -11 1 98.56 88 GLY B O 1
ATOM 2125 N N . GLY B 1 89 ? 2.404 -12.797 -9.234 1 98.75 89 GLY B N 1
ATOM 2126 C CA . GLY B 1 89 ? 3.576 -12.273 -8.547 1 98.75 89 GLY B CA 1
ATOM 2127 C C . GLY B 1 89 ? 4.848 -12.398 -9.367 1 98.75 89 GLY B C 1
ATOM 2128 O O . GLY B 1 89 ? 5.617 -11.438 -9.477 1 98.75 89 GLY B O 1
ATOM 2129 N N . ILE B 1 90 ? 5.047 -13.562 -9.969 1 98.75 90 ILE B N 1
ATOM 2130 C CA . ILE B 1 90 ? 6.215 -13.828 -10.805 1 98.75 90 ILE B CA 1
ATOM 2131 C C . ILE B 1 90 ? 6.25 -12.836 -11.969 1 98.75 90 ILE B C 1
ATOM 2133 O O . ILE B 1 90 ? 7.285 -12.211 -12.227 1 98.75 90 ILE B O 1
ATOM 2137 N N . ASP B 1 91 ? 5.137 -12.633 -12.656 1 98.06 91 ASP B N 1
ATOM 2138 C CA . ASP B 1 91 ? 5.059 -11.727 -13.797 1 98.06 91 ASP B CA 1
ATOM 2139 C C . ASP B 1 91 ? 5.426 -10.297 -13.383 1 98.06 91 ASP B C 1
ATOM 2141 O O . ASP B 1 91 ? 6.191 -9.633 -14.078 1 98.06 91 ASP B O 1
ATOM 2145 N N . GLY B 1 92 ? 4.844 -9.859 -12.312 1 97.81 92 GLY B N 1
ATOM 2146 C CA . GLY B 1 92 ? 5.156 -8.531 -11.82 1 97.81 92 GLY B CA 1
ATOM 2147 C C . GLY B 1 92 ? 6.617 -8.359 -11.453 1 97.81 92 GLY B C 1
ATOM 2148 O O . GLY B 1 92 ? 7.246 -7.375 -11.844 1 97.81 92 GLY B O 1
ATOM 2149 N N . GLU B 1 93 ? 7.148 -9.344 -10.727 1 98.62 93 GLU B N 1
ATOM 2150 C CA . GLU B 1 93 ? 8.547 -9.266 -10.312 1 98.62 93 GLU B CA 1
ATOM 2151 C C . GLU B 1 93 ? 9.484 -9.273 -11.516 1 98.62 93 GLU B C 1
ATOM 2153 O O . GLU B 1 93 ? 10.477 -8.547 -11.539 1 98.62 93 GLU B O 1
ATOM 2158 N N . LEU B 1 94 ? 9.227 -10.102 -12.484 1 98.19 94 LEU B N 1
ATOM 2159 C CA . LEU B 1 94 ? 10.078 -10.203 -13.664 1 98.19 94 LEU B CA 1
ATOM 2160 C C . LEU B 1 94 ? 10.031 -8.914 -14.477 1 98.19 94 LEU B C 1
ATOM 2162 O O . LEU B 1 94 ? 11.039 -8.492 -15.047 1 98.19 94 LEU B O 1
ATOM 2166 N N . HIS B 1 95 ? 8.859 -8.32 -14.578 1 97.94 95 HIS B N 1
ATOM 2167 C CA . HIS B 1 95 ? 8.773 -7.02 -15.219 1 97.94 95 HIS B CA 1
ATOM 2168 C C . HIS B 1 95 ? 9.688 -6.004 -14.539 1 97.94 95 HIS B C 1
ATOM 2170 O O . HIS B 1 95 ? 10.391 -5.25 -15.211 1 97.94 95 HIS B O 1
ATOM 2176 N N . GLU B 1 96 ? 9.688 -5.984 -13.203 1 98.31 96 GLU B N 1
ATOM 2177 C CA . GLU B 1 96 ? 10.5 -5.047 -12.43 1 98.31 96 GLU B CA 1
ATOM 2178 C C . GLU B 1 96 ? 11.992 -5.324 -12.625 1 98.31 96 GLU B C 1
ATOM 2180 O O . GLU B 1 96 ? 12.797 -4.395 -12.703 1 98.31 96 GLU B O 1
ATOM 2185 N N . VAL B 1 97 ? 12.352 -6.574 -12.766 1 98.5 97 VAL B N 1
ATOM 2186 C CA . VAL B 1 97 ? 13.742 -6.988 -12.828 1 98.5 97 VAL B CA 1
ATOM 2187 C C . VAL B 1 97 ? 14.281 -6.781 -14.242 1 98.5 97 VAL B C 1
ATOM 2189 O O . VAL B 1 97 ? 15.422 -6.355 -14.43 1 98.5 97 VAL B O 1
ATOM 2192 N N . GLU B 1 98 ? 13.445 -7.035 -15.219 1 98.38 98 GLU B N 1
ATOM 2193 C CA . GLU B 1 98 ? 13.953 -7.121 -16.594 1 98.38 98 GLU B CA 1
ATOM 2194 C C . GLU B 1 98 ? 13.695 -5.828 -17.359 1 98.38 98 GLU B C 1
ATOM 2196 O O . GLU B 1 98 ? 14.352 -5.562 -18.359 1 98.38 98 GLU B O 1
ATOM 2201 N N . GLN B 1 99 ? 12.766 -5.023 -16.875 1 98.06 99 GLN B N 1
ATOM 2202 C CA . GLN B 1 99 ? 12.375 -3.854 -17.656 1 98.06 99 GLN B CA 1
ATOM 2203 C C . GLN B 1 99 ? 12.422 -2.586 -16.812 1 98.06 99 GLN B C 1
ATOM 2205 O O . GLN B 1 99 ? 13.227 -1.685 -17.078 1 98.06 99 GLN B O 1
ATOM 2210 N N . MET B 1 100 ? 11.703 -2.547 -15.75 1 98.19 100 MET B N 1
ATOM 2211 C CA . MET B 1 100 ? 11.383 -1.309 -15.039 1 98.19 100 MET B CA 1
ATOM 2212 C C . MET B 1 100 ? 12.602 -0.776 -14.297 1 98.19 100 MET B C 1
ATOM 2214 O O . MET B 1 100 ? 13.117 0.293 -14.633 1 98.19 100 MET B O 1
ATOM 2218 N N . TYR B 1 101 ? 13.094 -1.538 -13.328 1 98.75 101 TYR B N 1
ATOM 2219 C CA . TYR B 1 101 ? 14.117 -1.005 -12.445 1 98.75 101 TYR B CA 1
ATOM 2220 C C . TYR B 1 101 ? 15.438 -0.814 -13.188 1 98.75 101 TYR B C 1
ATOM 2222 O O . TYR B 1 101 ? 16.172 0.133 -12.914 1 98.75 101 TYR B O 1
ATOM 2230 N N . PRO B 1 102 ? 15.828 -1.747 -14.148 1 98.75 102 PRO B N 1
ATOM 2231 C CA . PRO B 1 102 ? 17.031 -1.446 -14.922 1 98.75 102 PRO B CA 1
ATOM 2232 C C . PRO B 1 102 ? 16.953 -0.1 -15.633 1 98.75 102 PRO B C 1
ATOM 2234 O O . PRO B 1 102 ? 17.938 0.658 -15.641 1 98.75 102 PRO B O 1
ATOM 2237 N N . VAL B 1 103 ? 15.805 0.266 -16.188 1 98.75 103 VAL B N 1
ATOM 2238 C CA . VAL B 1 103 ? 15.633 1.536 -16.891 1 98.75 103 VAL B CA 1
ATOM 2239 C C . VAL B 1 103 ? 15.68 2.686 -15.883 1 98.75 103 VAL B C 1
ATOM 2241 O O . VAL B 1 103 ? 16.359 3.691 -16.109 1 98.75 103 VAL B O 1
ATOM 2244 N N . TYR B 1 104 ? 14.984 2.533 -14.766 1 98.88 104 TYR B N 1
ATOM 2245 C CA . TYR B 1 104 ? 14.953 3.576 -13.75 1 98.88 104 TYR B CA 1
ATOM 2246 C C . TYR B 1 104 ? 16.344 3.816 -13.18 1 98.88 104 TYR B C 1
ATOM 2248 O O . TYR B 1 104 ? 16.75 4.965 -12.969 1 98.88 104 TYR B O 1
ATOM 2256 N N . LEU B 1 105 ? 17.031 2.699 -12.93 1 98.69 105 LEU B N 1
ATOM 2257 C CA . LEU B 1 105 ? 18.375 2.771 -12.375 1 98.69 105 LEU B CA 1
ATOM 2258 C C . LEU B 1 105 ? 19.312 3.484 -13.336 1 98.69 105 LEU B C 1
ATOM 2260 O O . LEU B 1 105 ? 20.078 4.363 -12.93 1 98.69 105 LEU B O 1
ATOM 2264 N N . GLN B 1 106 ? 19.281 3.17 -14.594 1 98.69 106 GLN B N 1
ATOM 2265 C CA . GLN B 1 106 ? 20.141 3.793 -15.594 1 98.69 106 GLN B CA 1
ATOM 2266 C C . GLN B 1 106 ? 19.844 5.285 -15.727 1 98.69 106 GLN B C 1
ATOM 2268 O O . GLN B 1 106 ? 20.75 6.094 -15.922 1 98.69 106 GLN B O 1
ATOM 2273 N N . THR B 1 107 ? 18.562 5.652 -15.688 1 98.81 107 THR B N 1
ATOM 2274 C CA . THR B 1 107 ? 18.156 7.055 -15.773 1 98.81 107 THR B CA 1
ATOM 2275 C C . THR B 1 107 ? 18.719 7.844 -14.594 1 98.81 107 THR B C 1
ATOM 2277 O O . THR B 1 107 ? 19.266 8.93 -14.766 1 98.81 107 THR B O 1
ATOM 2280 N N . ALA B 1 108 ? 18.547 7.266 -13.398 1 98.75 108 ALA B N 1
ATOM 2281 C CA . ALA B 1 108 ? 19.031 7.93 -12.195 1 98.75 108 ALA B CA 1
ATOM 2282 C C . ALA B 1 108 ? 20.547 8.109 -12.25 1 98.75 108 ALA B C 1
ATOM 2284 O O . ALA B 1 108 ? 21.078 9.141 -11.82 1 98.75 108 ALA B O 1
ATOM 2285 N N . GLU B 1 109 ? 21.219 7.074 -12.773 1 98.56 109 GLU B N 1
ATOM 2286 C CA . GLU B 1 109 ? 22.672 7.16 -12.945 1 98.56 109 GLU B CA 1
ATOM 2287 C C . GLU B 1 109 ? 23.047 8.242 -13.961 1 98.56 109 GLU B C 1
ATOM 2289 O O . GLU B 1 109 ? 23.922 9.07 -13.695 1 98.56 109 GLU B O 1
ATOM 2294 N N . PHE B 1 110 ? 22.422 8.25 -15.062 1 98.75 110 PHE B N 1
ATOM 2295 C CA . PHE B 1 110 ? 22.672 9.203 -16.141 1 98.75 110 PHE B CA 1
ATOM 2296 C C . PHE B 1 110 ? 22.484 10.633 -15.656 1 98.75 110 PHE B C 1
ATOM 2298 O O . PHE B 1 110 ? 23.266 11.523 -16 1 98.75 110 PHE B O 1
ATOM 2305 N N . GLN B 1 111 ? 21.469 10.805 -14.773 1 98.75 111 GLN B N 1
ATOM 2306 C CA . GLN B 1 111 ? 21.109 12.156 -14.344 1 98.75 111 GLN B CA 1
ATOM 2307 C C . GLN B 1 111 ? 21.797 12.523 -13.031 1 98.75 111 GLN B C 1
ATOM 2309 O O . GLN B 1 111 ? 21.578 13.602 -12.484 1 98.75 111 GLN B O 1
ATOM 2314 N N . GLY B 1 112 ? 22.578 11.625 -12.5 1 98.5 112 GLY B N 1
ATOM 2315 C CA . GLY B 1 112 ? 23.375 11.898 -11.32 1 98.5 112 GLY B CA 1
ATOM 2316 C C . GLY B 1 112 ? 22.547 11.953 -10.047 1 98.5 112 GLY B C 1
ATOM 2317 O O . GLY B 1 112 ? 22.859 12.711 -9.125 1 98.5 112 GLY B O 1
ATOM 2318 N N . G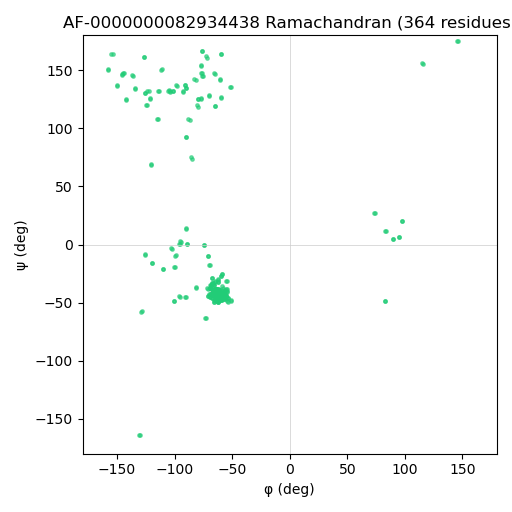LU B 1 113 ? 21.453 11.273 -10.008 1 98.62 113 GLU B N 1
ATOM 2319 C CA . GLU B 1 113 ? 20.578 11.227 -8.844 1 98.62 113 GLU B CA 1
ATOM 2320 C C . GLU B 1 113 ? 20.953 10.086 -7.906 1 98.62 113 GLU B C 1
ATOM 2322 O O . GLU B 1 113 ? 20.375 9 -7.969 1 98.62 113 GLU B O 1
ATOM 2327 N N . LYS B 1 114 ? 21.781 10.32 -6.93 1 98.56 114 LYS B N 1
ATOM 2328 C CA . LYS B 1 114 ? 22.422 9.281 -6.125 1 98.56 114 LYS B CA 1
ATOM 2329 C C . LYS B 1 114 ? 21.391 8.602 -5.211 1 98.56 114 LYS B C 1
ATOM 2331 O O . LYS B 1 114 ? 21.453 7.387 -5.012 1 98.56 114 LYS B O 1
ATOM 2336 N N . GLY B 1 115 ? 20.531 9.367 -4.57 1 98.69 115 GLY B N 1
ATOM 2337 C CA . GLY B 1 115 ? 19.5 8.781 -3.717 1 98.69 115 GLY B CA 1
ATOM 2338 C C . GLY B 1 115 ? 18.578 7.844 -4.461 1 98.69 115 GLY B C 1
ATOM 2339 O O . GLY B 1 115 ? 18.281 6.746 -3.986 1 98.69 115 GLY B O 1
ATOM 2340 N N . ALA B 1 116 ? 18.172 8.328 -5.625 1 98.88 116 ALA B N 1
ATOM 2341 C CA . ALA B 1 116 ? 17.297 7.496 -6.453 1 98.88 116 ALA B CA 1
ATOM 2342 C C . ALA B 1 116 ? 18.031 6.242 -6.93 1 98.88 116 ALA B C 1
ATOM 2344 O O . ALA B 1 116 ? 17.469 5.148 -6.934 1 98.88 116 ALA B O 1
ATOM 2345 N N . LYS B 1 117 ? 19.266 6.426 -7.375 1 98.81 117 LYS B N 1
ATOM 2346 C CA . LYS B 1 117 ? 20.062 5.289 -7.816 1 98.81 117 LYS B CA 1
ATOM 2347 C C . LYS B 1 117 ? 20.125 4.211 -6.738 1 98.81 117 LYS B C 1
ATOM 2349 O O . LYS B 1 117 ? 19.938 3.029 -7.02 1 98.81 117 LYS B O 1
ATOM 2354 N N . ARG B 1 118 ? 20.375 4.605 -5.543 1 98.75 118 ARG B N 1
ATOM 2355 C CA . ARG B 1 118 ? 20.469 3.668 -4.426 1 98.75 118 ARG B CA 1
ATOM 2356 C C . ARG B 1 118 ? 19.125 2.977 -4.18 1 98.75 118 ARG B C 1
ATOM 2358 O O . ARG B 1 118 ? 19.078 1.759 -4.004 1 98.75 118 ARG B O 1
ATOM 2365 N N . SER B 1 119 ? 18.094 3.748 -4.129 1 98.81 119 SER B N 1
ATOM 2366 C CA . SER B 1 119 ? 16.766 3.203 -3.854 1 98.81 119 SER B CA 1
ATOM 2367 C C . SER B 1 119 ? 16.359 2.199 -4.922 1 98.81 119 SER B C 1
ATOM 2369 O O . SER B 1 119 ? 15.828 1.13 -4.605 1 98.81 119 SER B O 1
ATOM 2371 N N . PHE B 1 120 ? 16.578 2.531 -6.23 1 98.94 120 PHE B N 1
ATOM 2372 C CA . PHE B 1 120 ? 16.25 1.624 -7.324 1 98.94 120 PHE B CA 1
ATOM 2373 C C . PHE B 1 120 ? 17.109 0.367 -7.262 1 98.94 120 PHE B C 1
ATOM 2375 O O . PHE B 1 120 ? 16.625 -0.733 -7.543 1 98.94 120 PHE B O 1
ATOM 2382 N N . HIS B 1 121 ? 18.375 0.551 -6.941 1 98.81 121 HIS B N 1
ATOM 2383 C CA . HIS B 1 121 ? 19.281 -0.588 -6.832 1 98.81 121 HIS B CA 1
ATOM 2384 C C . HIS B 1 121 ? 18.828 -1.547 -5.734 1 98.81 121 HIS B C 1
ATOM 2386 O O . HIS B 1 121 ? 18.812 -2.764 -5.934 1 98.81 121 HIS B O 1
ATOM 2392 N N . TYR B 1 122 ? 18.484 -1.006 -4.559 1 98.88 122 TYR B N 1
ATOM 2393 C CA . TYR B 1 122 ? 17.984 -1.829 -3.463 1 98.88 122 TYR B CA 1
ATOM 2394 C C . TYR B 1 122 ? 16.781 -2.662 -3.912 1 98.88 122 TYR B C 1
ATOM 2396 O O . TYR B 1 122 ? 16.75 -3.877 -3.705 1 98.88 122 TYR B O 1
ATOM 2404 N N . ALA B 1 123 ? 15.836 -2.006 -4.555 1 98.88 123 ALA B N 1
ATOM 2405 C CA . ALA B 1 123 ? 14.633 -2.705 -5 1 98.88 123 ALA B CA 1
ATOM 2406 C C . ALA B 1 123 ? 14.969 -3.779 -6.031 1 98.88 123 ALA B C 1
ATOM 2408 O O . ALA B 1 123 ? 14.5 -4.914 -5.93 1 98.88 123 ALA B O 1
ATOM 2409 N N . LEU B 1 124 ? 15.781 -3.42 -7.023 1 98.81 124 LEU B N 1
ATOM 2410 C CA . LEU B 1 124 ? 16.141 -4.344 -8.094 1 98.81 124 LEU B CA 1
ATOM 2411 C C . LEU B 1 124 ? 16.734 -5.629 -7.527 1 98.81 124 LEU B C 1
ATOM 2413 O O . LEU B 1 124 ? 16.359 -6.727 -7.941 1 98.81 124 LEU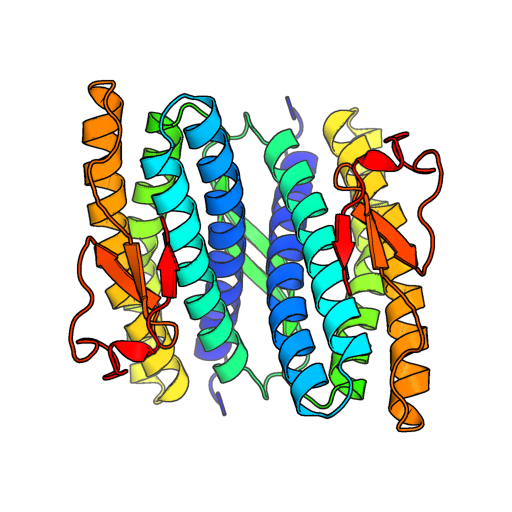 B O 1
ATOM 2417 N N . GLU B 1 125 ? 17.609 -5.527 -6.578 1 98.69 125 GLU B N 1
ATOM 2418 C CA . GLU B 1 125 ? 18.266 -6.691 -5.996 1 98.69 125 GLU B CA 1
ATOM 2419 C C . GLU B 1 125 ? 17.281 -7.57 -5.242 1 98.69 125 GLU B C 1
ATOM 2421 O O . GLU B 1 125 ? 17.344 -8.797 -5.324 1 98.69 125 GLU B O 1
ATOM 2426 N N . ALA B 1 126 ? 16.391 -6.957 -4.543 1 98.69 126 ALA B N 1
ATOM 2427 C CA . ALA B 1 126 ? 15.375 -7.707 -3.807 1 98.69 126 ALA B CA 1
ATOM 2428 C C . ALA B 1 126 ? 14.406 -8.398 -4.758 1 98.69 126 ALA B C 1
ATOM 2430 O O . ALA B 1 126 ? 14.008 -9.547 -4.527 1 98.69 126 ALA B O 1
ATOM 2431 N N . GLU B 1 127 ? 13.992 -7.633 -5.855 1 98.81 127 GLU B N 1
ATOM 2432 C CA . GLU B 1 127 ? 12.992 -8.164 -6.773 1 98.81 127 GLU B CA 1
ATOM 2433 C C . GLU B 1 127 ? 13.484 -9.43 -7.461 1 98.81 127 GLU B C 1
ATOM 2435 O O . GLU B 1 127 ? 12.695 -10.328 -7.758 1 98.81 127 GLU B O 1
ATOM 2440 N N . LYS B 1 128 ? 14.773 -9.586 -7.73 1 98.75 128 LYS B N 1
ATOM 2441 C CA . LYS B 1 128 ? 15.352 -10.805 -8.289 1 98.75 128 LYS B CA 1
ATOM 2442 C C . LYS B 1 128 ? 15.078 -12 -7.379 1 98.75 128 LYS B C 1
ATOM 2444 O O . LYS B 1 128 ? 14.727 -13.086 -7.855 1 98.75 128 LYS B O 1
ATOM 2449 N N . ILE B 1 129 ? 15.227 -11.781 -6.133 1 98.81 129 ILE B N 1
ATOM 2450 C CA . ILE B 1 129 ? 15.016 -12.828 -5.141 1 98.81 129 ILE B CA 1
ATOM 2451 C C . ILE B 1 129 ? 13.531 -13.18 -5.062 1 98.81 129 ILE B C 1
ATOM 2453 O O . ILE B 1 129 ? 13.164 -14.352 -4.98 1 98.81 129 ILE B O 1
ATOM 2457 N N . HIS B 1 130 ? 12.656 -12.148 -5.074 1 98.94 130 HIS B N 1
ATOM 2458 C CA . HIS B 1 130 ? 11.211 -12.367 -5.012 1 98.94 130 HIS B CA 1
ATOM 2459 C C . HIS B 1 130 ? 10.734 -13.266 -6.148 1 98.94 130 HIS B C 1
ATOM 2461 O O . HIS B 1 130 ? 9.953 -14.188 -5.926 1 98.94 130 HIS B O 1
ATOM 2467 N N . ALA B 1 131 ? 11.219 -12.938 -7.371 1 98.75 131 ALA B N 1
ATOM 2468 C CA . ALA B 1 131 ? 10.82 -13.711 -8.539 1 98.75 131 ALA B CA 1
ATOM 2469 C C . ALA B 1 131 ? 11.195 -15.188 -8.367 1 98.75 131 ALA B C 1
ATOM 2471 O O . ALA B 1 131 ? 10.391 -16.078 -8.656 1 98.75 131 ALA B O 1
ATOM 2472 N N . LYS B 1 132 ? 12.383 -15.438 -7.902 1 98.75 132 LYS B N 1
ATOM 2473 C CA . LYS B 1 132 ? 12.852 -16.797 -7.688 1 98.75 132 LYS B CA 1
ATOM 2474 C C . LYS B 1 132 ? 12.016 -17.516 -6.633 1 98.75 132 LYS B C 1
ATOM 2476 O O . LYS B 1 132 ? 11.578 -18.656 -6.84 1 98.75 132 LYS B O 1
ATOM 2481 N N . MET B 1 133 ? 11.766 -16.891 -5.492 1 98.88 133 MET B N 1
ATOM 2482 C CA . MET B 1 133 ? 11.039 -17.5 -4.383 1 98.88 133 MET B CA 1
ATOM 2483 C C . MET B 1 133 ? 9.586 -17.781 -4.773 1 98.88 133 MET B C 1
ATOM 2485 O O . MET B 1 133 ? 9.039 -18.828 -4.418 1 98.88 133 MET B O 1
ATOM 2489 N N . PHE B 1 134 ? 8.977 -16.812 -5.48 1 98.94 134 PHE B N 1
ATOM 2490 C CA . PHE B 1 134 ? 7.613 -17.047 -5.941 1 98.94 134 PHE B CA 1
ATOM 2491 C C . PHE B 1 134 ? 7.559 -18.219 -6.906 1 98.94 134 PHE B C 1
ATOM 2493 O O . PHE B 1 134 ? 6.609 -19.016 -6.879 1 98.94 134 PHE B O 1
ATOM 2500 N N . LYS B 1 135 ? 8.555 -18.344 -7.801 1 98.88 135 LYS B N 1
ATOM 2501 C CA . LYS B 1 135 ? 8.594 -19.453 -8.734 1 98.88 135 LYS B CA 1
ATOM 2502 C C . LYS B 1 135 ? 8.734 -20.781 -7.988 1 98.88 135 LYS B C 1
ATOM 2504 O O . LYS B 1 135 ? 8.039 -21.75 -8.305 1 98.88 135 LYS B O 1
ATOM 2509 N N . GLU B 1 136 ? 9.617 -20.844 -7.02 1 98.88 136 GLU B N 1
ATOM 2510 C CA . GLU B 1 136 ? 9.789 -22.047 -6.219 1 98.88 136 GLU B CA 1
ATOM 2511 C C . GLU B 1 136 ? 8.508 -22.391 -5.449 1 98.88 136 GLU B C 1
ATOM 2513 O O . GLU B 1 136 ? 8.117 -23.562 -5.375 1 98.88 136 GLU B O 1
ATOM 2518 N N . ALA B 1 137 ? 7.902 -21.406 -4.867 1 98.94 137 ALA B N 1
ATOM 2519 C CA . ALA B 1 137 ? 6.637 -21.609 -4.16 1 98.94 137 ALA B CA 1
ATOM 2520 C C . ALA B 1 137 ? 5.559 -22.125 -5.102 1 98.94 137 ALA B C 1
ATOM 2522 O O . ALA B 1 137 ? 4.77 -23 -4.727 1 98.94 137 ALA B O 1
ATOM 2523 N N . GLN B 1 138 ? 5.516 -21.547 -6.285 1 98.88 138 GLN B N 1
ATOM 2524 C CA . GLN B 1 138 ? 4.527 -21.969 -7.27 1 98.88 138 GLN B CA 1
ATOM 2525 C C . GLN B 1 138 ? 4.715 -23.438 -7.637 1 98.88 138 GLN B C 1
ATOM 2527 O O . GLN B 1 138 ? 3.738 -24.172 -7.785 1 98.88 138 GLN B O 1
ATOM 2532 N N . ASP B 1 139 ? 5.977 -23.844 -7.863 1 98.75 139 ASP B N 1
ATOM 2533 C CA . ASP B 1 139 ? 6.273 -25.234 -8.18 1 98.75 139 ASP B CA 1
ATOM 2534 C C . ASP B 1 139 ? 5.785 -26.172 -7.074 1 98.75 139 ASP B C 1
ATOM 2536 O O . ASP B 1 139 ? 5.23 -27.234 -7.348 1 98.75 139 ASP B O 1
ATOM 2540 N N . SER B 1 140 ? 6.016 -25.75 -5.84 1 98.75 140 SER B N 1
ATOM 2541 C CA . SER B 1 140 ? 5.527 -26.531 -4.707 1 98.75 140 SER B CA 1
ATOM 2542 C C . SER B 1 140 ? 4.008 -26.625 -4.715 1 98.75 140 SER B C 1
ATOM 2544 O O . SER B 1 140 ? 3.447 -27.719 -4.547 1 98.75 140 SER B O 1
ATOM 2546 N N . ALA B 1 141 ? 3.371 -25.547 -4.922 1 98.75 141 ALA B N 1
ATOM 2547 C CA . ALA B 1 141 ? 1.911 -25.484 -4.879 1 98.75 141 ALA B CA 1
ATOM 2548 C C . ALA B 1 141 ? 1.295 -26.328 -5.996 1 98.75 141 ALA B C 1
ATOM 2550 O O . ALA B 1 141 ? 0.237 -26.938 -5.812 1 98.75 141 ALA B O 1
ATOM 2551 N N . LYS B 1 142 ? 1.908 -26.297 -7.172 1 98.56 142 LYS B N 1
ATOM 2552 C CA . LYS B 1 142 ? 1.435 -27.094 -8.297 1 98.56 142 LYS B CA 1
ATOM 2553 C C . LYS B 1 142 ? 1.435 -28.578 -7.945 1 98.56 142 LYS B C 1
ATOM 2555 O O . LYS B 1 142 ? 0.635 -29.359 -8.484 1 98.56 142 LYS B O 1
ATOM 2560 N N . SER B 1 143 ? 2.27 -28.969 -7.012 1 98 143 SER B N 1
ATOM 2561 C CA . SER B 1 143 ? 2.371 -30.359 -6.586 1 98 143 SER B CA 1
ATOM 2562 C C . SER B 1 143 ? 1.509 -30.625 -5.355 1 98 143 SER B C 1
ATOM 2564 O O . SER B 1 143 ? 1.604 -31.688 -4.746 1 98 143 SER B O 1
ATOM 2566 N N . GLY B 1 144 ? 0.778 -29.609 -4.93 1 97.81 144 GLY B N 1
ATOM 2567 C CA . GLY B 1 144 ? -0.127 -29.75 -3.801 1 97.81 144 GLY B CA 1
ATOM 2568 C C . GLY B 1 144 ? 0.568 -29.609 -2.457 1 97.81 144 GLY B C 1
ATOM 2569 O O . GLY B 1 144 ? 0.002 -29.969 -1.422 1 97.81 144 GLY B O 1
ATOM 2570 N N . LYS B 1 145 ? 1.711 -29.172 -2.549 1 98.5 145 LYS B N 1
ATOM 2571 C CA . LYS B 1 145 ? 2.494 -29.016 -1.326 1 98.5 145 LYS B CA 1
ATOM 2572 C C . LYS B 1 145 ? 2.73 -27.547 -1.004 1 98.5 145 LYS B C 1
ATOM 2574 O O . LYS B 1 145 ? 2.824 -26.719 -1.909 1 98.5 145 LYS B O 1
ATOM 2579 N N . ASP B 1 146 ? 2.85 -27.234 0.244 1 98.62 146 ASP B N 1
ATOM 2580 C CA . ASP B 1 146 ? 3.23 -25.875 0.649 1 98.62 146 ASP B CA 1
ATOM 2581 C C . ASP B 1 146 ? 4.723 -25.641 0.436 1 98.62 146 ASP B C 1
ATOM 2583 O O . ASP B 1 146 ? 5.453 -26.562 0.038 1 98.62 146 ASP B O 1
ATOM 2587 N N . TYR B 1 147 ? 5.176 -24.375 0.5 1 98.25 147 TYR B N 1
ATOM 2588 C CA . TYR B 1 147 ? 6.578 -24.016 0.34 1 98.25 147 TYR B CA 1
ATOM 2589 C C . TYR B 1 147 ? 7.355 -24.25 1.63 1 98.25 147 TYR B C 1
ATOM 2591 O O . TYR B 1 147 ? 6.988 -23.734 2.688 1 98.25 147 TYR B O 1
ATOM 2599 N N . ASP B 1 148 ? 8.352 -25.078 1.615 1 96.94 148 ASP B N 1
ATOM 2600 C CA . ASP B 1 148 ? 9.039 -25.547 2.812 1 96.94 148 ASP B CA 1
ATOM 2601 C C . ASP B 1 148 ? 10.18 -24.609 3.201 1 96.94 148 ASP B C 1
ATOM 2603 O O . ASP B 1 148 ? 11.195 -24.531 2.51 1 96.94 148 ASP B O 1
ATOM 2607 N N . PHE B 1 149 ? 9.977 -23.859 4.305 1 98.12 149 PHE B N 1
ATOM 2608 C CA . PHE B 1 149 ? 10.984 -23.016 4.941 1 98.12 149 PHE B CA 1
ATOM 2609 C C . PHE B 1 149 ? 10.664 -22.812 6.414 1 98.12 149 PHE B C 1
ATOM 2611 O O . PHE B 1 149 ? 9.547 -23.062 6.855 1 98.12 149 PHE B O 1
ATOM 2618 N N . GLU B 1 150 ? 11.617 -22.359 7.176 1 98.12 150 GLU B N 1
ATOM 2619 C CA . GLU B 1 150 ? 11.414 -22.125 8.602 1 98.12 150 GLU B CA 1
ATOM 2620 C C . GLU B 1 150 ? 10.953 -20.703 8.867 1 98.12 150 GLU B C 1
ATOM 2622 O O . GLU B 1 150 ? 10.055 -20.469 9.672 1 98.12 150 GLU B O 1
ATOM 2627 N N . ALA B 1 151 ? 11.648 -19.75 8.195 1 98.5 151 ALA B N 1
ATOM 2628 C CA . ALA B 1 151 ? 11.328 -18.328 8.352 1 98.5 151 ALA B CA 1
ATOM 2629 C C . ALA B 1 151 ? 11.82 -17.531 7.152 1 98.5 151 ALA B C 1
ATOM 2631 O O . ALA B 1 151 ? 12.703 -17.969 6.418 1 98.5 151 ALA B O 1
ATOM 2632 N N . VAL B 1 152 ? 11.156 -16.5 6.887 1 98.81 152 VAL B N 1
ATOM 2633 C CA . VAL B 1 152 ? 11.625 -15.508 5.918 1 98.81 152 VAL B CA 1
ATOM 2634 C C . VAL B 1 152 ? 12.164 -14.281 6.652 1 98.81 152 VAL B C 1
ATOM 2636 O O . VAL B 1 152 ? 11.523 -13.773 7.574 1 98.81 152 VAL B O 1
ATOM 2639 N N . TYR B 1 153 ? 13.312 -13.82 6.289 1 98.81 153 TYR B N 1
ATOM 2640 C CA . TYR B 1 153 ? 13.898 -12.625 6.875 1 98.81 153 TYR B CA 1
ATOM 2641 C C . TYR B 1 153 ? 14.016 -11.508 5.836 1 98.81 153 TYR B C 1
ATOM 2643 O O . TYR B 1 153 ? 14.445 -11.75 4.707 1 98.81 153 TYR B O 1
ATOM 2651 N N . ILE B 1 154 ? 13.586 -10.336 6.215 1 98.88 154 ILE B N 1
ATOM 2652 C CA . ILE B 1 154 ? 13.641 -9.188 5.32 1 98.88 154 ILE B CA 1
ATOM 2653 C C . ILE B 1 154 ? 14.477 -8.078 5.953 1 98.88 154 ILE B C 1
ATOM 2655 O O . ILE B 1 154 ? 14.273 -7.715 7.113 1 98.88 154 ILE B O 1
ATOM 2659 N N . CYS B 1 155 ? 15.5 -7.57 5.266 1 98.88 155 CYS B N 1
ATOM 2660 C CA . CYS B 1 155 ? 16.219 -6.367 5.672 1 98.88 155 CYS B CA 1
ATOM 2661 C C . CYS B 1 155 ? 15.312 -5.148 5.613 1 98.88 155 CYS B C 1
ATOM 2663 O O . CYS B 1 155 ? 14.805 -4.793 4.547 1 98.88 155 CYS B O 1
ATOM 2665 N N . PRO B 1 156 ? 15.086 -4.48 6.707 1 98.69 156 PRO B N 1
ATOM 2666 C CA . PRO B 1 156 ? 14.164 -3.34 6.695 1 98.69 156 PRO B CA 1
ATOM 2667 C C . PRO B 1 156 ? 14.773 -2.102 6.035 1 98.69 156 PRO B C 1
ATOM 2669 O O . PRO B 1 156 ? 14.102 -1.075 5.906 1 98.69 156 PRO B O 1
ATOM 2672 N N . VAL B 1 157 ? 16.016 -2.199 5.57 1 98.69 157 VAL B N 1
ATOM 2673 C CA . VAL B 1 157 ? 16.703 -1.067 4.949 1 98.69 157 VAL B CA 1
ATOM 2674 C C . VAL B 1 157 ? 16.547 -1.144 3.432 1 98.69 157 VAL B C 1
ATOM 2676 O O . VAL B 1 157 ? 16.219 -0.146 2.783 1 98.69 157 VAL B O 1
ATOM 2679 N N . CYS B 1 158 ? 16.75 -2.342 2.904 1 98.81 158 CYS B N 1
ATOM 2680 C CA . CYS B 1 158 ? 16.797 -2.404 1.447 1 98.81 158 CYS B CA 1
ATOM 2681 C C . CYS B 1 158 ? 15.805 -3.422 0.909 1 98.81 158 CYS B C 1
ATOM 2683 O O . CYS B 1 158 ? 15.594 -3.51 -0.302 1 98.81 158 CYS B O 1
ATOM 2685 N N . GLY B 1 159 ? 15.18 -4.199 1.69 1 98.81 159 GLY B N 1
ATOM 2686 C CA . GLY B 1 159 ? 14.195 -5.184 1.267 1 98.81 159 GLY B CA 1
ATOM 2687 C C . GLY B 1 159 ? 14.805 -6.535 0.947 1 98.81 159 GLY B C 1
ATOM 2688 O O . GLY B 1 159 ? 14.094 -7.457 0.522 1 98.81 159 GLY B O 1
ATOM 2689 N N . TYR B 1 160 ? 16.125 -6.699 1.172 1 98.81 160 TYR B N 1
ATOM 2690 C CA . TYR 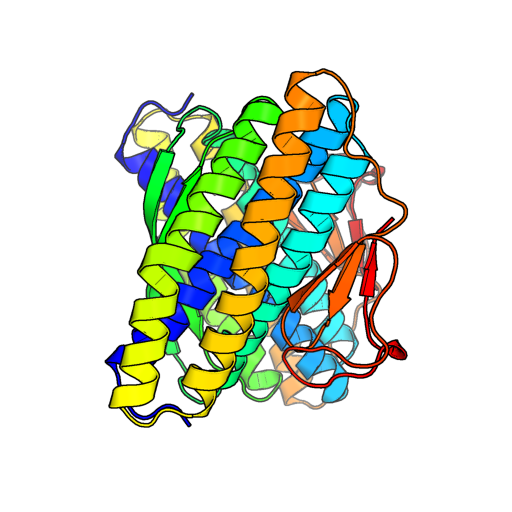B 1 160 ? 16.75 -7.996 0.955 1 98.81 160 TYR B CA 1
ATOM 2691 C C . TYR B 1 160 ? 15.992 -9.102 1.677 1 98.81 160 TYR B C 1
ATOM 2693 O O . TYR B 1 160 ? 15.578 -8.93 2.826 1 98.81 160 TYR B O 1
ATOM 2701 N N . THR B 1 161 ? 15.797 -10.188 0.96 1 98.88 161 THR B N 1
ATOM 2702 C CA . THR B 1 161 ? 14.945 -11.273 1.425 1 98.88 161 THR B CA 1
ATOM 2703 C C . THR B 1 161 ? 15.695 -12.602 1.417 1 98.88 161 THR B C 1
ATOM 2705 O O . THR B 1 161 ? 16.328 -12.953 0.421 1 98.88 161 THR B O 1
ATOM 2708 N N . VAL B 1 162 ? 15.609 -13.281 2.531 1 98.75 162 VAL B N 1
ATOM 2709 C CA . VAL B 1 162 ? 16.328 -14.555 2.598 1 98.75 162 VAL B CA 1
ATOM 2710 C C . VAL B 1 162 ? 15.539 -15.547 3.451 1 98.75 162 VAL B C 1
ATOM 2712 O O . VAL B 1 162 ? 14.852 -15.156 4.395 1 98.75 162 VAL B O 1
ATOM 2715 N N . LEU B 1 163 ? 15.602 -16.844 3.105 1 98.31 163 LEU B N 1
ATOM 2716 C CA . LEU B 1 163 ? 14.914 -17.906 3.838 1 98.31 163 LEU B CA 1
ATOM 2717 C C . LEU B 1 163 ? 15.82 -18.484 4.926 1 98.31 163 LEU B C 1
ATOM 2719 O O . LEU B 1 163 ? 17.031 -18.594 4.734 1 98.31 163 LEU B O 1
ATOM 2723 N N . ASP B 1 164 ? 15.25 -18.719 6.102 1 98.19 164 ASP B N 1
ATOM 2724 C CA . ASP B 1 164 ? 15.734 -19.625 7.137 1 98.19 164 ASP B CA 1
ATOM 2725 C C . ASP B 1 164 ? 16.812 -18.953 7.992 1 98.19 164 ASP B C 1
ATOM 2727 O O . ASP B 1 164 ? 16.75 -19 9.227 1 98.19 164 ASP B O 1
ATOM 2731 N N . GLU B 1 165 ? 17.828 -18.312 7.289 1 95.5 165 GLU B N 1
ATOM 2732 C CA . GLU B 1 165 ? 18.875 -17.672 8.078 1 95.5 165 GLU B CA 1
ATOM 2733 C C . GLU B 1 165 ? 19.312 -16.359 7.434 1 95.5 165 GLU B C 1
ATOM 2735 O O . GLU B 1 165 ? 19.734 -16.328 6.273 1 95.5 165 GLU B O 1
ATOM 2740 N N . SER B 1 166 ? 19.219 -15.273 8.25 1 96.19 166 SER B N 1
ATOM 2741 C CA . SER B 1 166 ? 19.734 -14 7.758 1 96.19 166 SER B CA 1
ATOM 2742 C C . SER B 1 166 ? 21.25 -13.961 7.809 1 96.19 166 SER B C 1
ATOM 2744 O O . SER B 1 166 ? 21.875 -14.531 8.711 1 96.19 166 SER B O 1
ATOM 2746 N N . PRO B 1 167 ? 21.859 -13.305 6.941 1 97.44 167 PRO B N 1
ATOM 2747 C CA . PRO B 1 167 ? 23.297 -13.117 7.02 1 97.44 167 PRO B CA 1
ATOM 2748 C C . PRO B 1 167 ? 23.719 -12.156 8.133 1 97.44 167 PRO B C 1
ATOM 2750 O O . PRO B 1 167 ? 22.891 -11.359 8.609 1 97.44 167 PRO B O 1
ATOM 2753 N N . ASP B 1 168 ? 24.938 -12.258 8.484 1 98.19 168 ASP B N 1
ATOM 2754 C CA . ASP B 1 168 ? 25.453 -11.359 9.516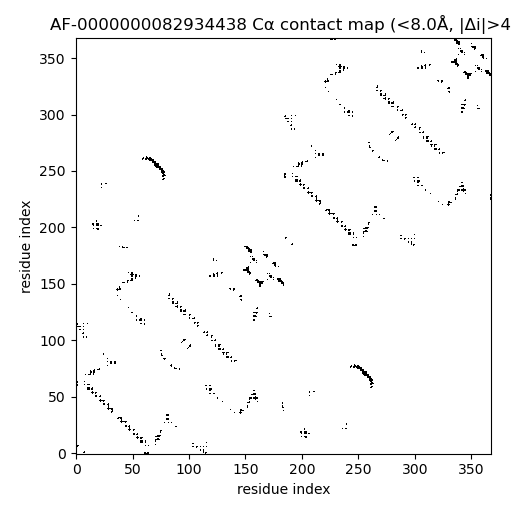 1 98.19 168 ASP B CA 1
ATOM 2755 C C . ASP B 1 168 ? 25.328 -9.898 9.086 1 98.19 168 ASP B C 1
ATOM 2757 O O . ASP B 1 168 ? 25.078 -9.023 9.906 1 98.19 168 ASP B O 1
ATOM 2761 N N . VAL B 1 169 ? 25.609 -9.75 7.758 1 98.25 169 VAL B N 1
ATOM 2762 C CA . VAL B 1 169 ? 25.5 -8.43 7.152 1 98.25 169 VAL B CA 1
ATOM 2763 C C . VAL B 1 169 ? 24.766 -8.531 5.816 1 98.25 169 VAL B C 1
ATOM 2765 O O . VAL B 1 169 ? 25 -9.461 5.043 1 98.25 169 VAL B O 1
ATOM 2768 N N . CYS B 1 170 ? 23.844 -7.645 5.609 1 98.69 170 CYS B N 1
ATOM 2769 C CA . CYS B 1 170 ? 23.094 -7.645 4.359 1 98.69 170 CYS B CA 1
ATOM 2770 C C . CYS B 1 170 ? 24.016 -7.461 3.164 1 98.69 170 CYS B C 1
ATOM 2772 O O . CYS B 1 170 ? 24.797 -6.496 3.113 1 98.69 170 CYS B O 1
ATOM 2774 N N . PRO B 1 171 ? 23.953 -8.297 2.254 1 98.44 171 PRO B N 1
ATOM 2775 C CA . PRO B 1 171 ? 24.875 -8.203 1.115 1 98.44 171 PRO B CA 1
ATOM 2776 C C . PRO B 1 171 ? 24.562 -7.02 0.203 1 98.44 171 PRO B C 1
ATOM 2778 O O . PRO B 1 171 ? 25.344 -6.688 -0.682 1 98.44 171 PRO B O 1
ATOM 2781 N N . VAL B 1 172 ? 23.438 -6.414 0.441 1 98.38 172 VAL B N 1
ATOM 2782 C CA . VAL B 1 172 ? 23.016 -5.34 -0.45 1 98.38 172 VAL B CA 1
ATOM 2783 C C . VAL B 1 172 ? 23.328 -3.988 0.189 1 98.38 172 VAL B C 1
ATOM 2785 O O . VAL B 1 172 ? 23.969 -3.135 -0.429 1 98.38 172 VAL B O 1
ATOM 2788 N N . CYS B 1 173 ? 22.969 -3.75 1.451 1 98.5 173 CYS B N 1
ATOM 2789 C CA . CYS B 1 173 ? 23.062 -2.412 2.023 1 98.5 173 CYS B CA 1
ATOM 2790 C C . CYS B 1 173 ? 24.016 -2.4 3.221 1 98.5 173 CYS B C 1
ATOM 2792 O O . CYS B 1 173 ? 24.328 -1.338 3.762 1 98.5 173 CYS B O 1
ATOM 2794 N N . GLY B 1 174 ? 24.312 -3.566 3.723 1 98.5 174 GLY B N 1
ATOM 2795 C CA . GLY B 1 174 ? 25.266 -3.629 4.809 1 98.5 174 GLY B CA 1
ATOM 2796 C C . GLY B 1 174 ? 24.625 -3.639 6.184 1 98.5 174 GLY B C 1
ATOM 2797 O O . GLY B 1 174 ? 25.328 -3.672 7.199 1 98.5 174 GLY B O 1
ATOM 2798 N N . ALA B 1 175 ? 23.312 -3.725 6.309 1 98.5 175 ALA B N 1
ATOM 2799 C CA . ALA B 1 175 ? 22.609 -3.732 7.586 1 98.5 175 ALA B CA 1
ATOM 2800 C C . ALA B 1 175 ? 22.953 -4.98 8.398 1 98.5 175 ALA B C 1
ATOM 2802 O O . ALA B 1 175 ? 23.109 -6.066 7.836 1 98.5 175 ALA B O 1
ATOM 2803 N N . LYS B 1 176 ? 22.984 -4.863 9.711 1 98.44 176 LYS B N 1
ATOM 2804 C CA . LYS B 1 176 ? 23.328 -5.965 10.602 1 98.44 176 LYS B CA 1
ATOM 2805 C C . LYS B 1 176 ? 22.156 -6.934 10.75 1 98.44 176 LYS B C 1
ATOM 2807 O O . LYS B 1 176 ? 20.984 -6.539 10.602 1 98.44 176 LYS B O 1
ATOM 2812 N N . LYS B 1 177 ? 22.438 -8.141 11.047 1 97.56 177 LYS B N 1
ATOM 2813 C CA . LYS B 1 177 ? 21.484 -9.242 11.172 1 97.56 177 LYS B CA 1
ATOM 2814 C C . LYS B 1 177 ? 20.375 -8.898 12.164 1 97.56 177 LYS B C 1
ATOM 2816 O O . LYS B 1 177 ? 19.219 -9.266 11.961 1 97.56 177 LYS B O 1
ATOM 2821 N N . GLU B 1 178 ? 20.656 -8.125 13.156 1 98.06 178 GLU B N 1
ATOM 2822 C CA . GLU B 1 178 ? 19.781 -7.906 14.297 1 98.06 178 GLU B CA 1
ATOM 2823 C C . GLU B 1 178 ? 18.547 -7.105 13.898 1 98.06 178 GLU B C 1
ATOM 2825 O O . GLU B 1 178 ? 17.531 -7.129 14.594 1 98.06 178 GLU B O 1
ATOM 2830 N N . ILE B 1 179 ? 18.641 -6.453 12.742 1 98.06 179 ILE B N 1
ATOM 2831 C CA . ILE B 1 179 ? 17.516 -5.566 12.461 1 98.06 179 ILE B CA 1
ATOM 2832 C C . ILE B 1 179 ? 16.594 -6.219 11.438 1 98.06 179 ILE B C 1
ATOM 2834 O O . ILE B 1 179 ? 15.57 -5.641 11.062 1 98.06 179 ILE B O 1
ATOM 2838 N N . PHE B 1 180 ? 17 -7.375 10.977 1 98.75 180 PHE B N 1
ATOM 2839 C CA . PHE B 1 180 ? 16.125 -8.078 10.039 1 98.75 180 PHE B CA 1
ATOM 2840 C C . PHE B 1 180 ? 14.781 -8.398 10.672 1 98.75 180 PHE B C 1
ATOM 2842 O O . PHE B 1 180 ? 14.719 -8.773 11.852 1 98.75 180 PHE B O 1
ATOM 2849 N N . LYS B 1 181 ? 13.758 -8.273 9.844 1 98.69 181 LYS B N 1
ATOM 2850 C CA . LYS B 1 181 ? 12.43 -8.664 10.305 1 98.69 181 LYS B CA 1
ATOM 2851 C C . LYS B 1 181 ? 12.133 -10.117 9.945 1 98.69 181 LYS B C 1
ATOM 2853 O O . LYS B 1 181 ? 12.344 -10.539 8.805 1 98.69 181 LYS B O 1
ATOM 2858 N N . GLU B 1 182 ? 11.672 -10.82 10.93 1 98.62 182 GLU B N 1
ATOM 2859 C CA . GLU B 1 182 ? 11.367 -12.242 10.766 1 98.62 182 GLU B CA 1
ATOM 2860 C C . GLU B 1 182 ? 9.875 -12.461 10.516 1 98.62 182 GLU B C 1
ATOM 2862 O O . GLU B 1 182 ? 9.039 -11.836 11.164 1 98.62 182 GLU B O 1
ATOM 2867 N N . PHE B 1 183 ? 9.547 -13.312 9.57 1 98.69 183 PHE B N 1
ATOM 2868 C CA . PHE B 1 183 ? 8.188 -13.758 9.289 1 98.69 183 PHE B CA 1
ATOM 2869 C C . PHE B 1 183 ? 8.086 -15.273 9.383 1 98.69 183 PHE B C 1
ATOM 2871 O O . PHE B 1 183 ? 8.883 -15.992 8.773 1 98.69 183 PHE B O 1
ATOM 2878 N N . LYS B 1 184 ? 6.992 -15.773 10.156 1 95.94 184 LYS B N 1
ATOM 2879 C CA . LYS B 1 184 ? 6.824 -17.219 10.352 1 95.94 184 LYS B CA 1
ATOM 2880 C C . LYS B 1 184 ? 5.375 -17.625 10.133 1 95.94 184 LYS B C 1
ATOM 2882 O O . LYS B 1 184 ? 4.457 -16.828 10.328 1 95.94 184 LYS B O 1
#

Secondary structure (DSSP, 8-state):
----HHHHHHHHHHHHHHHHHHHHHHHHHHHHHHTT-HHHHHHHHHHHHHHHHHHHHHHHHTTT--EEEEEEEEEEE----HHHHHHHHHHHHHHIIIIIHHHHHHHHHHTT-HHHHHHHHHHHHHHHHHHHHHHHHHHHHHTT-----S-EEE-TTT--EEES---SB-TTT--BGGGPEEE-/----HHHHHHHHHHHHHHHHHHHHHHHHHHHHHHTT-HHHHHHHHHHHHHHHHHHHHHHHHTTT--EEEEEEEEEEE----HHHHHHHHHHHHHHIIIIIHHHHHHHHHHTT-HHHHHHHHHHHHHHHHHHHHHHHHHHHHHTT-----S-EEE-TTT--EEES---SB-TTT--BGGGPEEE-

Radius of gyration: 19.81 Å; Cα contacts (8 Å, |Δi|>4): 739; chains: 2; bounding box: 51×54×43 Å

Foldseek 3Di:
DDDDPVLLLLLLQLLVALLQLLVLLQVLLVLCVVVPANVSSLLSNLLSLLSVLLSVLSCVLCVVVDDDDDHDYDDDDDDDHSLVSLVSLLVSLCCLQPPRLVVSLVVCVVVVPVSSNLSSQLSNQQSVVSNVQSVQQSVQVVVVHHRDFDKWWADSNRGHIDTHADDCADPRPGDGRVRIDITD/DDDDPVLLLLLLQLLVALLQLLVLLQVLLVLCVVVPANVSSLLSNLLSLLSVLLSVLSCVLCVVVDDDDDHDYDDDDDDDHSLVSLVSLLVSLCCLQPPRLVVSLVVCVVVVPVSSNLSSQLSNVQSVVSNVQSVQQSVQVVVVHHRDFDKWWADSNRGHIDTHADDCADPRPGDGRVRIDITD

Organism: NCBI:txid1450156

Sequence (368 aa):
MVKNAMTADFLRSAYGGESMAHMRYLIWGEIARKEGFPKIGTLFEAIGYAEYVHANNHFNVLKEQKGDYTVPAGGVFGIGSTVENLQGGIDGELHEVEQMYPVYLQTAEFQGEKGAKRSFHYALEAEKIHAKMFKEAQDSAKSGKDYDFEAVYICPVCGYTVLDESPDVCPVCGAKKEIFKEFKMVKNAMTADFLRSAYGGESMAHMRYLIWGEIARKEGFPKIGTLFEAIGYAEYVHANNHFNVLKEQKGDYTVPAGGVFGIGSTVENLQGGIDGELHEVEQMYPVYLQTAEFQGEKGAKRSFHYALEAEKIHAKMFKEAQDSAKSGKDYDFEAVYICPVCGYTVLDESPDVCPVCGAKKEIFKEFK

InterPro domains:
  IPR003251 Rubrerythrin, diiron-binding domain [PF02915] (9-137)
  IPR003251 Rubrerythrin, diiron-binding domain [cd01041] (6-139)
  IPR009040 Ferritin-like diiron domain [PS50905] (1-145)
  IPR009078 Ferritin-like superfamily [SSF47240] (1-146)
  IPR012347 Ferritin-like [G3DSA:1.20.1260.10] (1-145)
  IPR024934 Rubredoxin-like domain [PS50903] (150-183)
  IPR048574 Rubrerythrin, rubredoxin-like domain [PF21349] (153-181)
  IPR052753 Rubrerythrin-2/Nigerythrin [PTHR33746] (5-184)

Nearest PDB structures (foldseek):
  1yv1-assembly1_B  TM=8.901E-01  e=1.124E-11  Nitratidesulfovibrio vulgaris str. Hildenborough
  2hr5-assembly1_A  TM=6.334E-01  e=1.085E-15  Pyrococcus furiosus
  1yuz-assembly1_B  TM=8.884E-01  e=1.242E-10  Nitratidesulfovibrio vulgaris str. Hildenborough
  5d8s-assembly1_C-2  TM=8.807E-01  e=1.084E-03  Pseudomonas aeruginosa PAO1
  8sqq-assembly1_A  TM=7.969E-01  e=1.647E-03  Brucella abortus 2308